Protein AF-A0A176RYP5-F1 (afdb_monomer_lite)

Foldseek 3Di:
DFDFDADADPDDDPDPVCVDCPHPRNVRRLGLEDDPVPDDVLQFWAAALQQDIAGDPPDDPSSNSSSVCNCVVVVCVPPVNSNVRNVVLVVLQVLLVVLLVVVVVVVVVDDDDPVSLCVSCVVSVVVLVVCLDPPHDPVSSSVNCLVPVCNSHLVPDPDPVSSVSVVVSSCVRPVVPPDDPPPPDDPDPDDDDDD

Secondary structure (DSSP, 8-state):
---BSS----S--SSTGGGSTTSHHHHHT-BSSPPTTT--HHHHEEE-TTS-EEEPTT--HHHHHHHHHHHHHTTTT-HHHHHHHHHHHHHHHHHHHHHHHHHHHHHTTSPPPHHHHHHHHHHHHHHHHHTTSTTSTTHHHHHHHHHTHHHHTGGGSSSHHHHHHHHHHHIIIIISS----TT------------

Radius of gyration: 21.88 Å; chains: 1; bounding box: 51×28×70 Å

Organism: NCBI:txid1003181

Sequence (195 aa):
HFPIEGTPVDSPQQSRLEWHADSHSFLAEKPLLLNPEIDHPEQYLQFDTNGRIYPKDGLSTHQTKRAETTIQVFNQNRQPLVLARKAKIDFFLNNFKIQILNYLKNQEKGPLDHSIFKILFESAFTGLRQSAKPESDYSLLGLNMLDNFNAFFTDRISGEKNQQILTRAYEIFIKQSHFPIEGTPVDSPQQSRLE

pLDDT: mean 87.99, std 17.17, range [31.59, 98.69]

Structure (mmCIF, N/CA/C/O backbone):
data_AF-A0A176RYP5-F1
#
_entry.id   AF-A0A176RYP5-F1
#
loop_
_atom_site.group_PDB
_atom_site.id
_atom_site.type_symbol
_atom_site.label_atom_id
_atom_site.label_alt_id
_atom_site.label_comp_id
_atom_site.label_asym_id
_atom_site.label_entity_id
_atom_site.label_seq_id
_atom_site.pdbx_PDB_ins_code
_atom_site.Cartn_x
_atom_site.Cartn_y
_atom_site.Cartn_z
_atom_site.occupancy
_atom_site.B_iso_or_equiv
_atom_site.auth_seq_id
_atom_site.auth_comp_id
_atom_site.auth_asym_id
_atom_site.auth_atom_id
_atom_site.pdbx_PDB_model_num
ATOM 1 N N . HIS A 1 1 ? 25.104 -0.165 -16.431 1.00 72.50 1 HIS A N 1
ATOM 2 C CA . HIS A 1 1 ? 24.282 -0.509 -17.607 1.00 72.50 1 HIS A CA 1
ATOM 3 C C . HIS A 1 1 ? 22.823 -0.365 -17.203 1.00 72.50 1 HIS A C 1
ATOM 5 O O . HIS A 1 1 ? 22.481 -0.841 -16.125 1.00 72.50 1 HIS A O 1
ATOM 11 N N . PHE A 1 2 ? 21.998 0.329 -17.987 1.00 82.75 2 PHE A N 1
ATOM 12 C CA . PHE A 1 2 ? 20.556 0.429 -17.729 1.00 82.75 2 PHE A CA 1
ATOM 13 C C . PHE A 1 2 ? 19.888 -0.924 -18.050 1.00 82.75 2 PHE A C 1
ATOM 15 O O . PHE A 1 2 ? 20.280 -1.539 -19.043 1.00 82.75 2 PHE A O 1
ATOM 22 N N . PRO A 1 3 ? 18.985 -1.466 -17.214 1.00 90.81 3 PRO A N 1
ATOM 23 C CA . PRO A 1 3 ? 18.470 -2.815 -17.427 1.00 90.81 3 PRO A CA 1
ATOM 24 C C . PRO A 1 3 ? 17.379 -2.809 -18.510 1.00 90.81 3 PRO A C 1
ATOM 26 O O . PRO A 1 3 ? 16.331 -2.181 -18.354 1.00 90.81 3 PRO A O 1
ATOM 29 N N . ILE A 1 4 ? 17.647 -3.524 -19.601 1.00 94.00 4 ILE A N 1
ATOM 30 C CA . ILE A 1 4 ? 16.801 -3.631 -20.797 1.00 94.00 4 ILE A CA 1
ATOM 31 C C . ILE A 1 4 ? 16.769 -5.085 -21.282 1.00 94.00 4 ILE A C 1
ATOM 33 O O . ILE A 1 4 ? 17.679 -5.855 -20.963 1.00 94.00 4 ILE A O 1
ATOM 37 N N . GLU A 1 5 ? 15.753 -5.465 -22.058 1.00 93.44 5 GLU A N 1
ATOM 38 C CA . GLU A 1 5 ? 15.684 -6.789 -22.713 1.00 93.44 5 GLU A CA 1
ATOM 39 C C . GLU A 1 5 ? 15.744 -6.733 -24.239 1.00 93.44 5 GLU A C 1
ATOM 41 O O . GLU A 1 5 ? 15.977 -7.749 -24.893 1.00 93.44 5 GLU A O 1
ATOM 46 N N . GLY A 1 6 ? 15.444 -5.572 -24.806 1.00 90.62 6 GLY A N 1
ATOM 47 C CA . GLY A 1 6 ? 15.382 -5.343 -26.235 1.00 90.62 6 GLY A CA 1
ATOM 48 C C . GLY A 1 6 ? 16.685 -4.795 -26.798 1.00 90.62 6 GLY A C 1
ATOM 49 O O . GLY A 1 6 ? 17.779 -5.049 -26.292 1.00 90.62 6 GLY A O 1
ATOM 50 N N . THR A 1 7 ? 16.551 -4.049 -27.887 1.00 89.38 7 THR A N 1
ATOM 51 C CA . THR A 1 7 ? 17.687 -3.470 -28.602 1.00 89.38 7 THR A CA 1
ATOM 52 C C . THR A 1 7 ? 17.969 -2.079 -28.046 1.00 89.38 7 THR A C 1
ATOM 54 O O . THR A 1 7 ? 17.051 -1.266 -28.073 1.00 89.38 7 THR A O 1
ATOM 57 N N . PRO A 1 8 ? 19.188 -1.790 -27.554 1.00 89.44 8 PRO A N 1
ATOM 58 C CA . PRO A 1 8 ? 19.531 -0.456 -27.078 1.00 89.44 8 PRO A CA 1
ATOM 59 C C . PRO A 1 8 ? 19.488 0.556 -28.223 1.00 89.44 8 PRO A C 1
ATOM 61 O O . PRO A 1 8 ? 19.910 0.255 -29.341 1.00 89.44 8 PRO A O 1
ATOM 64 N N . VAL A 1 9 ? 19.045 1.771 -27.920 1.00 89.25 9 VAL A N 1
ATOM 65 C CA . VAL A 1 9 ? 19.183 2.920 -28.810 1.00 89.25 9 VAL A CA 1
ATOM 66 C C . VAL A 1 9 ? 20.667 3.295 -28.878 1.00 89.25 9 VAL A C 1
ATOM 68 O O . VAL A 1 9 ? 21.271 3.711 -27.889 1.00 89.25 9 VAL A O 1
ATOM 71 N N . ASP A 1 10 ? 21.274 3.128 -30.051 1.00 88.19 10 ASP A N 1
ATOM 72 C CA . ASP A 1 10 ? 22.713 3.317 -30.290 1.00 88.19 10 ASP A CA 1
ATOM 73 C C . ASP A 1 10 ? 23.053 4.621 -31.030 1.00 88.19 10 ASP A C 1
ATOM 75 O O . ASP A 1 10 ? 24.225 4.962 -31.210 1.00 88.19 10 ASP A O 1
ATOM 79 N N . SER A 1 11 ? 22.030 5.368 -31.442 1.00 86.75 11 SER A N 1
ATOM 80 C CA . SER A 1 11 ? 22.151 6.568 -32.261 1.00 86.75 11 SER A CA 1
ATOM 81 C C . SER A 1 11 ? 21.234 7.697 -31.763 1.00 86.75 11 SER A C 1
ATOM 83 O O . SER A 1 11 ? 20.152 7.442 -31.221 1.00 86.75 11 SER A O 1
ATOM 85 N N . PRO A 1 12 ? 21.651 8.970 -31.914 1.00 89.06 12 PRO A N 1
ATOM 86 C CA . PRO A 1 12 ? 20.820 10.109 -31.541 1.00 89.06 12 PRO A CA 1
ATOM 87 C C . PRO A 1 12 ? 19.510 10.130 -32.331 1.00 89.06 12 PRO A C 1
ATOM 89 O O . PRO A 1 12 ? 19.510 9.899 -33.541 1.00 89.06 12 PRO A O 1
ATOM 92 N N . GLN A 1 13 ? 18.412 10.467 -31.658 1.00 90.50 13 GLN A N 1
ATOM 93 C CA . GLN A 1 13 ? 17.118 10.617 -32.318 1.00 90.50 13 GLN A CA 1
ATOM 94 C C . GLN A 1 13 ? 17.056 11.907 -33.149 1.00 90.50 13 GLN A C 1
ATOM 96 O O . GLN A 1 13 ? 17.694 12.910 -32.809 1.00 90.50 13 GLN A O 1
ATOM 101 N N . GLN A 1 14 ? 16.282 11.887 -34.234 1.00 90.06 14 GLN A N 1
ATOM 102 C CA . GLN A 1 14 ? 16.239 12.961 -35.233 1.00 90.06 14 GLN A CA 1
ATOM 103 C C . GLN A 1 14 ? 15.344 14.128 -34.804 1.00 90.06 14 GLN A C 1
ATOM 105 O O . GLN A 1 14 ? 15.492 15.245 -35.305 1.00 90.06 14 GLN A O 1
ATOM 110 N N . SER A 1 15 ? 14.431 13.893 -33.861 1.00 92.25 15 SER A N 1
ATOM 111 C CA . SER A 1 15 ? 13.493 14.897 -33.364 1.00 92.25 15 SER A CA 1
ATOM 112 C C . SER A 1 15 ? 13.326 14.839 -31.847 1.00 92.25 15 SER A C 1
ATOM 114 O O . SER A 1 15 ? 13.573 13.821 -31.207 1.00 92.25 15 SER A O 1
ATOM 116 N N . ARG A 1 16 ? 12.857 15.941 -31.245 1.00 88.25 16 ARG A N 1
ATOM 117 C CA . ARG A 1 16 ? 12.564 15.997 -29.801 1.00 88.25 16 ARG A CA 1
ATOM 118 C C . ARG A 1 16 ? 11.476 15.003 -29.381 1.00 88.25 16 ARG A C 1
ATOM 120 O O . ARG A 1 16 ? 11.542 14.494 -28.272 1.00 88.25 16 ARG A O 1
ATOM 127 N N . LEU A 1 17 ? 10.498 14.731 -30.246 1.00 88.00 17 LEU A N 1
ATOM 128 C CA . LEU A 1 17 ? 9.408 13.795 -29.949 1.00 88.00 17 LEU A CA 1
ATOM 129 C C . LEU A 1 17 ? 9.920 12.358 -29.796 1.00 88.00 17 LEU A C 1
ATOM 131 O O . LEU A 1 17 ? 9.460 11.627 -28.929 1.00 88.00 17 LEU A O 1
ATOM 135 N N . GLU A 1 18 ? 10.930 11.975 -30.572 1.00 89.69 18 GLU A N 1
ATOM 136 C CA . GLU A 1 18 ? 11.569 10.661 -30.457 1.00 89.69 18 GLU A CA 1
ATOM 137 C C . GLU A 1 18 ? 12.391 10.499 -29.167 1.00 89.69 18 GLU A C 1
ATOM 139 O O . GLU A 1 18 ? 12.674 9.371 -28.768 1.00 89.69 18 GLU A O 1
ATOM 144 N N . TRP A 1 19 ? 12.738 11.601 -28.487 1.00 88.81 19 TRP A N 1
ATOM 145 C CA . TRP A 1 19 ? 13.417 11.580 -27.186 1.00 88.81 19 TRP A CA 1
ATOM 146 C C . TRP A 1 19 ? 12.490 11.301 -25.995 1.00 88.81 19 TRP A C 1
ATOM 148 O O . TRP A 1 19 ? 12.976 11.175 -24.871 1.00 88.81 19 TRP A O 1
ATOM 158 N N . HIS A 1 20 ? 11.175 11.211 -26.205 1.00 90.06 20 HIS A N 1
ATOM 159 C CA . HIS A 1 20 ? 10.255 10.832 -25.136 1.00 90.06 20 HIS A CA 1
ATOM 160 C C . HIS A 1 20 ? 10.424 9.356 -24.750 1.00 90.06 20 HIS A C 1
ATOM 162 O O . HIS A 1 20 ? 10.669 8.504 -25.600 1.00 90.06 20 HIS A O 1
ATOM 168 N N . ALA A 1 21 ? 10.266 9.040 -23.462 1.00 88.56 21 ALA A N 1
ATOM 169 C CA . ALA A 1 21 ? 10.465 7.684 -22.943 1.00 88.56 21 ALA A CA 1
ATOM 170 C C . ALA A 1 21 ? 9.446 6.654 -23.470 1.00 88.56 21 ALA A C 1
ATOM 172 O O . ALA A 1 21 ? 9.705 5.453 -23.419 1.00 88.56 21 ALA A O 1
ATOM 173 N N . ASP A 1 22 ? 8.302 7.118 -23.973 1.00 90.69 22 ASP A N 1
ATOM 174 C CA . ASP A 1 22 ? 7.261 6.323 -24.625 1.00 90.69 22 ASP A CA 1
ATOM 175 C C . ASP A 1 22 ? 7.395 6.299 -26.160 1.00 90.69 22 ASP A C 1
ATOM 177 O O . ASP A 1 22 ? 6.526 5.767 -26.854 1.00 90.69 22 ASP A O 1
ATOM 181 N N . SER A 1 23 ? 8.488 6.836 -26.715 1.00 91.56 23 SER A N 1
ATOM 182 C CA . SER A 1 23 ? 8.748 6.757 -28.149 1.00 91.56 23 SER A CA 1
ATOM 183 C C . SER A 1 23 ? 9.017 5.315 -28.586 1.00 91.56 23 SER A C 1
ATOM 185 O O . SER A 1 23 ? 9.492 4.474 -27.819 1.00 91.56 23 SER A O 1
ATOM 187 N N . HIS A 1 24 ? 8.744 5.017 -29.859 1.00 89.75 24 HIS A N 1
ATOM 188 C CA . HIS A 1 24 ? 8.919 3.670 -30.405 1.00 89.75 24 HIS A CA 1
ATOM 189 C C . HIS A 1 24 ? 10.342 3.124 -30.197 1.00 89.75 24 HIS A C 1
ATOM 191 O O . HIS A 1 24 ? 10.500 1.958 -29.839 1.00 89.75 24 HIS A O 1
ATOM 197 N N . SER A 1 25 ? 11.360 3.975 -30.367 1.00 90.00 25 SER A N 1
ATOM 198 C CA . SER A 1 25 ? 12.772 3.621 -30.196 1.00 90.00 25 SER A CA 1
ATOM 199 C C . SER A 1 25 ? 13.086 3.192 -28.758 1.00 90.00 25 SER A C 1
ATOM 201 O O . SER A 1 25 ? 13.709 2.153 -28.557 1.00 90.00 25 SER A O 1
ATOM 203 N N . PHE A 1 26 ? 12.606 3.933 -27.750 1.00 90.06 26 PHE A N 1
ATOM 204 C CA . PHE A 1 26 ? 12.840 3.594 -26.339 1.00 90.06 26 PHE A CA 1
ATOM 205 C C . PHE A 1 26 ? 11.963 2.438 -25.848 1.00 90.06 26 PHE A C 1
ATOM 207 O O . PHE A 1 26 ? 12.407 1.615 -25.048 1.00 90.06 26 PHE A O 1
ATOM 214 N N . LEU A 1 27 ? 10.743 2.293 -26.372 1.00 90.12 27 LEU A N 1
ATOM 215 C CA . LEU A 1 27 ? 9.908 1.124 -26.088 1.00 90.12 27 LEU A CA 1
ATOM 216 C C . LEU A 1 27 ? 10.511 -0.169 -26.657 1.00 90.12 27 LEU A C 1
ATOM 218 O O . LEU A 1 27 ? 10.366 -1.232 -26.046 1.00 90.12 27 LEU A O 1
ATOM 222 N N . ALA A 1 28 ? 11.223 -0.092 -27.787 1.00 90.81 28 ALA A N 1
ATOM 223 C CA . ALA A 1 28 ? 11.935 -1.229 -28.368 1.00 90.81 28 ALA A CA 1
ATOM 224 C C . ALA A 1 28 ? 13.080 -1.742 -27.476 1.00 90.81 28 ALA A C 1
ATOM 226 O O . ALA A 1 28 ? 13.411 -2.929 -27.554 1.00 90.81 28 ALA A O 1
ATOM 227 N N . GLU A 1 29 ? 13.623 -0.909 -26.578 1.00 92.38 29 GLU A N 1
ATOM 228 C CA . GLU A 1 29 ? 14.590 -1.347 -25.565 1.00 92.38 29 GLU A CA 1
ATOM 229 C C . GLU A 1 29 ? 13.958 -2.293 -24.535 1.00 92.38 29 GLU A C 1
ATOM 231 O O . GLU A 1 29 ? 14.669 -3.064 -23.896 1.00 92.38 29 GLU A O 1
ATOM 236 N N . LYS A 1 30 ? 12.628 -2.291 -24.370 1.00 93.12 30 LYS A N 1
ATOM 237 C CA . LYS A 1 30 ? 11.927 -3.036 -23.306 1.00 93.12 30 LYS A CA 1
ATOM 238 C C . LYS A 1 30 ? 12.533 -2.728 -21.924 1.00 93.12 30 LYS A C 1
ATOM 240 O O . LYS A 1 30 ? 13.167 -3.597 -21.312 1.00 93.12 30 LYS A O 1
ATOM 245 N N . PRO A 1 31 ? 12.397 -1.479 -21.441 1.00 93.75 31 PRO A N 1
ATOM 246 C CA . PRO A 1 31 ? 13.020 -1.043 -20.199 1.00 93.75 31 PRO A CA 1
ATOM 247 C C . PRO A 1 31 ? 12.477 -1.820 -18.996 1.00 93.75 31 PRO A C 1
ATOM 249 O O . PRO A 1 31 ? 11.265 -1.910 -18.774 1.00 93.75 31 PRO A O 1
ATOM 252 N N . LEU A 1 32 ? 13.391 -2.337 -18.171 1.00 95.88 32 LEU A N 1
ATOM 253 C CA . LEU A 1 32 ? 13.040 -3.097 -16.970 1.00 95.88 32 LEU A CA 1
ATOM 254 C C . LEU A 1 32 ? 12.820 -2.220 -15.732 1.00 95.88 32 LEU A C 1
ATOM 256 O O . LEU A 1 32 ? 12.394 -2.726 -14.700 1.00 95.88 32 LEU A O 1
ATOM 260 N N . LEU A 1 33 ? 13.092 -0.917 -15.801 1.00 96.19 33 LEU A N 1
ATOM 261 C CA . LEU A 1 33 ? 12.732 0.012 -14.729 1.00 96.19 33 LEU A CA 1
ATOM 262 C C . LEU A 1 33 ? 11.373 0.650 -15.006 1.00 96.19 33 LEU A C 1
ATOM 264 O O . LEU A 1 33 ? 11.038 0.963 -16.151 1.00 96.19 33 LEU A O 1
ATOM 268 N N . LEU A 1 34 ? 10.599 0.848 -13.942 1.00 95.44 34 LEU A N 1
ATOM 269 C CA . LEU A 1 34 ? 9.441 1.733 -13.970 1.00 95.44 34 LEU A CA 1
ATOM 270 C C . LEU A 1 34 ? 9.930 3.179 -14.087 1.00 95.44 34 LEU A C 1
ATOM 272 O O . LEU A 1 34 ? 10.810 3.605 -13.335 1.00 95.44 34 LEU A O 1
ATOM 276 N N . ASN A 1 35 ? 9.357 3.919 -15.026 1.00 92.56 35 ASN A N 1
ATOM 277 C CA . ASN A 1 35 ? 9.598 5.333 -15.222 1.00 92.56 35 ASN A CA 1
ATOM 278 C C . ASN A 1 35 ? 8.449 6.125 -14.572 1.00 92.56 35 ASN A C 1
ATOM 280 O O . ASN A 1 35 ? 7.319 6.026 -15.038 1.00 92.56 35 ASN A O 1
ATOM 284 N N . PRO A 1 36 ? 8.716 6.937 -13.537 1.00 85.50 36 PRO A N 1
ATOM 285 C CA . PRO A 1 36 ? 7.673 7.653 -12.803 1.00 85.50 36 PRO A CA 1
ATOM 286 C C . PRO A 1 36 ? 6.926 8.722 -13.621 1.00 85.50 36 PRO A C 1
ATOM 288 O O . PRO A 1 36 ? 5.923 9.235 -13.139 1.00 85.50 36 PRO A O 1
ATOM 291 N N . GLU A 1 37 ? 7.401 9.089 -14.816 1.00 86.50 37 GLU A N 1
ATOM 292 C CA . GLU A 1 37 ? 6.727 10.060 -15.692 1.00 86.50 37 GLU A CA 1
ATOM 293 C C . GLU A 1 37 ? 5.640 9.427 -16.570 1.00 86.50 37 GLU A C 1
ATOM 295 O O . GLU A 1 37 ? 4.723 10.124 -16.999 1.00 86.50 37 GLU A O 1
ATOM 300 N N . ILE A 1 38 ? 5.744 8.123 -16.847 1.00 90.38 38 ILE A N 1
ATOM 301 C CA . ILE A 1 38 ? 4.844 7.403 -17.768 1.00 90.38 38 ILE A CA 1
ATOM 302 C C . ILE A 1 38 ? 4.166 6.194 -17.119 1.00 90.38 38 ILE A C 1
ATOM 304 O O . ILE A 1 38 ? 3.083 5.795 -17.537 1.00 90.38 38 ILE A O 1
ATOM 308 N N . ASP A 1 39 ? 4.795 5.589 -16.113 1.00 93.62 39 ASP A N 1
ATOM 309 C CA . ASP A 1 39 ? 4.252 4.452 -15.388 1.00 93.62 39 ASP A CA 1
ATOM 310 C C . ASP A 1 39 ? 3.529 4.911 -14.124 1.00 93.62 39 ASP A C 1
ATOM 312 O O . ASP A 1 39 ? 4.013 5.742 -13.357 1.00 93.62 39 ASP A O 1
ATOM 316 N N . HIS A 1 40 ? 2.407 4.252 -13.864 1.00 92.56 40 HIS A N 1
ATOM 317 C CA . HIS A 1 40 ? 1.622 4.374 -12.644 1.00 92.56 40 HIS A CA 1
ATOM 318 C C . HIS A 1 40 ? 2.076 3.311 -11.630 1.00 92.56 40 HIS A C 1
ATOM 320 O O . HIS A 1 40 ? 1.679 2.147 -11.758 1.00 92.56 40 HIS A O 1
ATOM 326 N N . PRO A 1 41 ? 2.941 3.625 -10.646 1.00 92.62 41 PRO A N 1
ATOM 327 C CA . PRO A 1 41 ? 3.560 2.617 -9.780 1.00 92.62 41 PRO A CA 1
ATOM 328 C C . PRO A 1 41 ? 2.549 1.771 -8.985 1.00 92.62 41 PRO A C 1
ATOM 330 O O . PRO A 1 41 ? 2.832 0.612 -8.693 1.00 92.62 41 PRO A O 1
ATOM 333 N N . GLU A 1 42 ? 1.354 2.286 -8.696 1.00 92.25 42 GLU A N 1
ATOM 334 C CA . GLU A 1 42 ? 0.214 1.587 -8.076 1.00 92.25 42 GLU A CA 1
ATOM 335 C C . GLU A 1 42 ? -0.345 0.428 -8.905 1.00 92.25 42 GLU A C 1
ATOM 337 O O . GLU A 1 42 ? -1.031 -0.459 -8.380 1.00 92.25 42 GLU A O 1
ATOM 342 N N . GLN A 1 43 ? -0.053 0.409 -10.202 1.00 94.94 43 GLN A N 1
ATOM 343 C CA . GLN A 1 43 ? -0.414 -0.690 -11.086 1.00 94.94 43 GLN A CA 1
ATOM 344 C C . GLN A 1 43 ? 0.597 -1.836 -11.006 1.00 94.94 43 GLN A C 1
ATOM 346 O O . GLN A 1 43 ? 0.236 -2.966 -11.309 1.00 94.94 43 GLN A O 1
ATOM 351 N N . TYR A 1 44 ? 1.826 -1.572 -10.550 1.00 97.25 44 TYR A N 1
ATOM 352 C CA . TYR A 1 44 ? 2.936 -2.530 -10.564 1.00 97.25 44 TYR A CA 1
ATOM 353 C C . TYR A 1 44 ? 3.392 -2.978 -9.179 1.00 97.25 44 TYR A C 1
ATOM 355 O O . TYR A 1 44 ? 3.957 -4.061 -9.040 1.00 97.25 44 TYR A O 1
ATOM 363 N N . LEU A 1 45 ? 3.199 -2.142 -8.162 1.00 97.19 45 LEU A N 1
ATOM 364 C CA . LEU A 1 45 ? 3.764 -2.320 -6.832 1.00 97.19 45 LEU A CA 1
ATOM 365 C C . LEU A 1 45 ? 2.655 -2.400 -5.784 1.00 97.19 45 LEU A C 1
ATOM 367 O O . LEU A 1 45 ? 1.674 -1.660 -5.829 1.00 97.19 45 LEU A O 1
ATOM 371 N N . GLN A 1 46 ? 2.853 -3.267 -4.798 1.00 97.19 46 GLN A N 1
ATOM 372 C CA . GLN A 1 46 ? 1.996 -3.389 -3.622 1.00 97.19 46 GLN A CA 1
ATOM 373 C C . GLN A 1 46 ? 2.821 -3.536 -2.347 1.00 97.19 46 GLN A C 1
ATOM 375 O O . GLN A 1 46 ? 4.021 -3.815 -2.403 1.00 97.19 46 GLN A O 1
ATOM 380 N N . PHE A 1 47 ? 2.183 -3.331 -1.194 1.00 98.31 47 PHE A N 1
ATOM 381 C CA . PHE A 1 47 ? 2.834 -3.380 0.108 1.00 98.31 47 PHE A CA 1
ATOM 382 C C . PHE A 1 47 ? 2.251 -4.506 0.953 1.00 98.31 47 PHE A C 1
ATOM 384 O O . PHE A 1 47 ? 1.060 -4.791 0.887 1.00 98.31 47 PHE A O 1
ATOM 391 N N . ASP A 1 48 ? 3.085 -5.116 1.792 1.00 97.75 48 ASP A N 1
ATOM 392 C CA . ASP A 1 48 ? 2.600 -5.988 2.859 1.00 97.75 48 ASP A CA 1
ATOM 393 C C . ASP A 1 48 ? 2.416 -5.218 4.179 1.00 97.75 48 ASP A C 1
ATOM 395 O O . ASP A 1 48 ? 2.821 -4.061 4.349 1.00 97.75 48 ASP A O 1
ATOM 399 N N . THR A 1 49 ? 1.856 -5.900 5.175 1.00 98.12 49 THR A N 1
ATOM 400 C CA . THR A 1 49 ? 1.631 -5.341 6.516 1.00 98.12 49 THR A CA 1
ATOM 401 C C . THR A 1 49 ? 2.918 -5.105 7.314 1.00 98.12 49 THR A C 1
ATOM 403 O O . THR A 1 49 ? 2.872 -4.501 8.386 1.00 98.12 49 THR A O 1
ATOM 406 N N . ASN A 1 50 ? 4.065 -5.588 6.825 1.00 98.00 50 ASN A N 1
ATOM 407 C CA . ASN A 1 50 ? 5.388 -5.346 7.401 1.00 98.00 50 ASN A CA 1
ATOM 408 C C . ASN A 1 50 ? 6.098 -4.162 6.737 1.00 98.00 50 ASN A C 1
ATOM 410 O O . ASN A 1 50 ? 7.223 -3.841 7.117 1.00 98.00 50 ASN A O 1
ATOM 414 N N . GLY A 1 51 ? 5.458 -3.517 5.761 1.00 98.00 51 GLY A N 1
ATOM 415 C CA . GLY A 1 51 ? 6.023 -2.400 5.031 1.00 98.00 51 GLY A CA 1
ATOM 416 C C . GLY A 1 51 ? 7.078 -2.820 4.014 1.00 98.00 51 GLY A C 1
ATOM 417 O O . GLY A 1 51 ? 7.974 -2.029 3.754 1.00 98.00 51 GLY A O 1
ATOM 418 N N . ARG A 1 52 ? 7.023 -4.028 3.445 1.00 98.38 52 ARG A N 1
ATOM 419 C CA . ARG A 1 52 ? 7.821 -4.434 2.272 1.00 98.38 52 ARG A CA 1
ATOM 420 C C . ARG A 1 52 ? 7.043 -4.170 0.984 1.00 98.38 52 ARG A C 1
ATOM 422 O O . ARG A 1 52 ? 5.823 -4.239 0.994 1.00 98.38 52 ARG A O 1
ATOM 429 N N . ILE A 1 53 ? 7.746 -3.836 -0.103 1.00 98.00 53 ILE A N 1
ATOM 430 C CA . ILE A 1 53 ? 7.165 -3.717 -1.454 1.00 98.00 53 ILE A CA 1
ATOM 431 C C . ILE A 1 53 ? 7.352 -5.033 -2.202 1.00 98.00 53 ILE A C 1
ATOM 433 O O . ILE A 1 53 ? 8.437 -5.619 -2.151 1.00 98.00 53 ILE A O 1
ATOM 437 N N . TYR A 1 54 ? 6.324 -5.421 -2.945 1.00 97.69 54 TYR A N 1
ATOM 438 C CA . TYR A 1 54 ? 6.300 -6.561 -3.851 1.00 97.69 54 TYR A CA 1
ATOM 439 C C . TYR A 1 54 ? 5.686 -6.160 -5.198 1.00 97.69 54 TYR A C 1
ATOM 441 O O . TYR A 1 54 ? 4.964 -5.159 -5.257 1.00 97.69 54 TYR A O 1
ATOM 449 N N . PRO A 1 55 ? 5.942 -6.923 -6.275 1.00 98.06 55 PRO A N 1
ATOM 450 C CA . PRO A 1 55 ? 5.125 -6.847 -7.478 1.00 98.06 55 PRO A CA 1
ATOM 451 C C . PRO A 1 55 ? 3.649 -7.061 -7.135 1.00 98.06 55 PRO A C 1
ATOM 453 O O . PRO A 1 55 ? 3.317 -7.867 -6.261 1.00 98.06 55 PRO A O 1
ATOM 456 N N . LYS A 1 56 ? 2.771 -6.320 -7.807 1.00 96.56 56 LYS A N 1
ATOM 457 C CA . LYS A 1 56 ? 1.324 -6.488 -7.685 1.00 96.56 56 LYS A CA 1
ATOM 458 C C . LYS A 1 56 ? 0.899 -7.844 -8.247 1.00 96.56 56 LYS A C 1
ATOM 460 O O . LYS A 1 56 ? 1.486 -8.340 -9.209 1.00 96.56 56 LYS A O 1
ATOM 465 N N . ASP A 1 57 ? -0.128 -8.438 -7.654 1.00 94.19 57 ASP A N 1
ATOM 466 C CA . ASP A 1 57 ? -0.686 -9.688 -8.161 1.00 94.19 57 ASP A CA 1
ATOM 467 C C . ASP A 1 57 ? -1.387 -9.479 -9.512 1.00 94.19 57 ASP A C 1
ATOM 469 O O . ASP A 1 57 ? -1.913 -8.404 -9.805 1.00 94.19 57 ASP A O 1
ATOM 473 N N . GLY A 1 58 ? -1.393 -10.519 -10.351 1.00 95.75 58 GLY A N 1
ATOM 474 C CA . GLY A 1 58 ? -2.061 -10.499 -11.660 1.00 95.75 58 GLY A CA 1
ATOM 475 C C . GLY A 1 58 ? -1.300 -9.781 -12.783 1.00 95.75 58 GLY A C 1
ATOM 476 O O . GLY A 1 58 ? -1.837 -9.639 -13.879 1.00 95.75 58 GLY A O 1
ATOM 477 N N . LEU A 1 59 ? -0.058 -9.351 -12.545 1.00 97.31 59 LEU A N 1
ATOM 478 C CA . LEU A 1 59 ? 0.802 -8.765 -13.575 1.00 97.31 59 LEU A CA 1
ATOM 479 C C . LEU A 1 59 ? 1.213 -9.784 -14.648 1.00 97.31 59 LEU A C 1
ATOM 481 O O . LEU A 1 59 ? 1.429 -10.966 -14.371 1.00 97.31 59 LEU A O 1
ATOM 485 N N . SER A 1 60 ? 1.389 -9.309 -15.885 1.00 96.94 60 SER A N 1
ATOM 486 C CA . SER A 1 60 ? 2.034 -10.110 -16.934 1.00 96.94 60 SER A CA 1
ATOM 487 C C . SER A 1 60 ? 3.506 -10.379 -16.603 1.00 96.94 60 SER A C 1
ATOM 489 O O . SER A 1 60 ? 4.136 -9.617 -15.872 1.00 96.94 60 SER A O 1
ATOM 491 N N . THR A 1 61 ? 4.103 -11.414 -17.203 1.00 95.88 61 THR A N 1
ATOM 492 C CA . THR A 1 61 ? 5.510 -11.791 -16.962 1.00 95.88 61 THR A CA 1
ATOM 493 C C . THR A 1 61 ? 6.483 -10.621 -17.129 1.00 95.88 61 THR A C 1
ATOM 495 O O . THR A 1 61 ? 7.367 -10.431 -16.296 1.00 95.88 61 THR A O 1
ATOM 498 N N . HIS A 1 62 ? 6.303 -9.807 -18.174 1.00 93.94 62 HIS A N 1
ATOM 499 C CA . HIS A 1 62 ? 7.147 -8.636 -18.401 1.00 93.94 62 HIS A CA 1
ATOM 500 C C . HIS A 1 62 ? 6.937 -7.571 -17.315 1.00 93.94 62 HIS A C 1
ATOM 502 O O . HIS A 1 62 ? 7.907 -7.067 -16.757 1.00 93.94 62 HIS A O 1
ATOM 508 N N . GLN A 1 63 ? 5.688 -7.266 -16.947 1.00 96.12 63 GLN A N 1
ATOM 509 C CA . GLN A 1 63 ? 5.395 -6.281 -15.900 1.00 96.12 63 GLN A CA 1
ATOM 510 C C . GLN A 1 63 ? 5.910 -6.721 -14.522 1.00 96.12 63 GLN A C 1
ATOM 512 O O . GLN A 1 63 ? 6.471 -5.897 -13.801 1.00 96.12 63 GLN A O 1
ATOM 517 N N . THR A 1 64 ? 5.793 -8.008 -14.181 1.00 97.75 64 THR A N 1
ATOM 518 C CA . THR A 1 64 ? 6.383 -8.577 -12.961 1.00 97.75 64 THR A CA 1
ATOM 519 C C . THR A 1 64 ? 7.888 -8.357 -12.946 1.00 97.75 64 THR A C 1
ATOM 521 O O . THR A 1 64 ? 8.418 -7.815 -11.978 1.00 97.75 64 THR A O 1
ATOM 524 N N . LYS A 1 65 ? 8.577 -8.663 -14.052 1.00 97.25 65 LYS A N 1
ATOM 525 C CA . LYS A 1 65 ? 10.024 -8.456 -14.153 1.00 97.25 65 LYS A CA 1
ATOM 526 C C . LYS A 1 65 ? 10.413 -6.983 -14.022 1.00 97.25 65 LYS A C 1
ATOM 528 O O . LYS A 1 65 ? 11.418 -6.680 -13.374 1.00 97.25 65 LYS A O 1
ATOM 533 N N . ARG A 1 66 ? 9.617 -6.061 -14.581 1.00 97.25 66 ARG A N 1
ATOM 534 C CA . ARG A 1 66 ? 9.823 -4.614 -14.397 1.00 97.25 66 ARG A CA 1
ATOM 535 C C . ARG A 1 66 ? 9.707 -4.209 -12.927 1.00 97.25 66 ARG A C 1
ATOM 537 O O . ARG A 1 66 ? 10.575 -3.511 -12.398 1.00 97.25 66 ARG A O 1
ATOM 544 N N . ALA A 1 67 ? 8.659 -4.671 -12.248 1.00 97.81 67 ALA A N 1
ATOM 545 C CA . ALA A 1 67 ? 8.440 -4.398 -10.832 1.00 97.81 67 ALA A CA 1
ATOM 546 C C . ALA A 1 67 ? 9.588 -4.951 -9.968 1.00 97.81 67 ALA A C 1
ATOM 548 O O . ALA A 1 67 ? 10.176 -4.212 -9.179 1.00 97.81 67 ALA A O 1
ATOM 549 N N . GLU A 1 68 ? 9.968 -6.215 -10.163 1.00 98.06 68 GLU A N 1
ATOM 550 C CA . GLU A 1 68 ? 11.068 -6.869 -9.442 1.00 98.06 68 GLU A CA 1
ATOM 551 C C . GLU A 1 68 ? 12.402 -6.152 -9.655 1.00 98.06 68 GLU A C 1
ATOM 553 O O . GLU A 1 68 ? 13.089 -5.818 -8.686 1.00 98.06 68 GLU A O 1
ATOM 558 N N . THR A 1 69 ? 12.741 -5.850 -10.912 1.00 97.62 69 THR A N 1
ATOM 559 C CA . THR A 1 69 ? 13.985 -5.148 -11.252 1.00 97.62 69 THR A CA 1
ATOM 560 C C . THR A 1 69 ? 14.007 -3.761 -10.617 1.00 97.62 69 THR A C 1
ATOM 562 O O . THR A 1 69 ? 15.012 -3.371 -10.028 1.00 97.62 69 THR A O 1
ATOM 565 N N . THR A 1 70 ? 12.889 -3.033 -10.648 1.00 97.38 70 THR A N 1
ATOM 566 C CA . THR A 1 70 ? 12.759 -1.721 -9.997 1.00 97.38 70 THR A CA 1
ATOM 567 C C . THR A 1 70 ? 12.976 -1.815 -8.485 1.00 97.38 70 THR A C 1
ATOM 569 O O . THR A 1 70 ? 13.756 -1.047 -7.916 1.00 97.38 70 THR A O 1
ATOM 572 N N . ILE A 1 71 ? 12.335 -2.781 -7.821 1.00 97.69 71 ILE A N 1
ATOM 573 C CA . ILE A 1 71 ? 12.485 -3.013 -6.376 1.00 97.69 71 ILE A CA 1
ATOM 574 C C . ILE A 1 71 ? 13.945 -3.314 -6.023 1.00 97.69 71 ILE A C 1
ATOM 576 O O . ILE A 1 71 ? 14.461 -2.773 -5.038 1.00 97.69 71 ILE A O 1
ATOM 580 N N . GLN A 1 72 ? 14.604 -4.155 -6.823 1.00 97.31 72 GLN A N 1
ATOM 581 C CA . GLN A 1 72 ? 15.983 -4.581 -6.616 1.00 97.31 72 GLN A CA 1
ATOM 582 C C . GLN A 1 72 ? 16.978 -3.441 -6.859 1.00 97.31 72 GLN A C 1
ATOM 584 O O . GLN A 1 72 ? 17.786 -3.142 -5.981 1.00 97.31 72 GLN A O 1
ATOM 589 N N . VAL A 1 73 ? 16.913 -2.791 -8.024 1.00 96.69 73 VAL A N 1
ATOM 590 C CA . VAL A 1 73 ? 17.868 -1.754 -8.448 1.00 96.69 73 VAL A CA 1
ATOM 591 C C . VAL A 1 73 ? 17.811 -0.544 -7.524 1.00 96.69 73 VAL A C 1
ATOM 593 O O . VAL A 1 73 ? 18.851 -0.070 -7.071 1.00 96.69 73 VAL A O 1
ATOM 596 N N . PHE A 1 74 ? 16.611 -0.078 -7.170 1.00 95.19 74 PHE A N 1
ATOM 597 C CA . PHE A 1 74 ? 16.459 1.041 -6.236 1.00 95.19 74 PHE A CA 1
ATOM 598 C C . PHE A 1 74 ? 16.534 0.620 -4.763 1.00 95.19 74 PHE A C 1
ATOM 600 O O . PHE A 1 74 ? 16.408 1.462 -3.867 1.00 95.19 74 PHE A O 1
ATOM 607 N N . ASN A 1 75 ? 16.741 -0.676 -4.500 1.00 96.50 75 ASN A N 1
ATOM 608 C CA . ASN A 1 75 ? 16.816 -1.265 -3.169 1.00 96.50 75 ASN A CA 1
ATOM 609 C C . ASN A 1 75 ? 15.675 -0.763 -2.264 1.00 96.50 75 ASN A C 1
ATOM 611 O O . ASN A 1 75 ? 15.891 -0.237 -1.162 1.00 96.50 75 ASN A O 1
ATOM 615 N N . GLN A 1 76 ? 14.443 -0.868 -2.771 1.00 95.69 76 GLN A N 1
ATOM 616 C CA . GLN A 1 76 ? 13.252 -0.303 -2.126 1.00 95.69 76 GLN A CA 1
ATOM 617 C C . GLN A 1 76 ? 12.928 -1.003 -0.801 1.00 95.69 76 GLN A C 1
ATOM 619 O O . GLN A 1 76 ? 12.308 -0.419 0.085 1.00 95.69 76 GLN A O 1
ATOM 624 N N . ASN A 1 77 ? 13.416 -2.233 -0.620 1.00 98.12 77 ASN A N 1
ATOM 625 C CA . ASN A 1 77 ? 13.275 -3.018 0.606 1.00 98.12 77 ASN A CA 1
ATOM 626 C C . ASN A 1 77 ? 14.498 -2.958 1.536 1.00 98.12 77 ASN A C 1
ATOM 628 O O . ASN A 1 77 ? 14.649 -3.816 2.407 1.00 98.12 77 ASN A O 1
ATOM 632 N N . ARG A 1 78 ? 15.351 -1.931 1.419 1.00 97.88 78 ARG A N 1
ATOM 633 C CA . ARG A 1 78 ? 16.385 -1.676 2.433 1.00 97.88 78 ARG A CA 1
ATOM 634 C C . ARG A 1 78 ? 15.762 -1.439 3.810 1.00 97.88 78 ARG A C 1
ATOM 636 O O . ARG A 1 78 ? 14.726 -0.783 3.930 1.00 97.88 78 ARG A O 1
ATOM 643 N N . GLN A 1 79 ? 16.436 -1.927 4.852 1.00 98.12 79 GLN A N 1
ATOM 644 C CA . GLN A 1 79 ? 15.910 -1.978 6.223 1.00 98.12 79 GLN A CA 1
ATOM 645 C C . GLN A 1 79 ? 15.296 -0.654 6.720 1.00 98.12 79 GLN A C 1
ATOM 647 O O . GLN A 1 79 ? 14.150 -0.689 7.167 1.00 98.12 79 GLN A O 1
ATOM 652 N N . PRO A 1 80 ? 15.945 0.523 6.579 1.00 98.12 80 PRO A N 1
ATOM 653 C CA . PRO A 1 80 ? 15.359 1.775 7.064 1.00 98.12 80 PRO A CA 1
ATOM 654 C C . PRO A 1 80 ? 14.011 2.122 6.416 1.00 98.12 80 PRO A C 1
ATOM 656 O O . PRO A 1 80 ? 13.112 2.605 7.098 1.00 98.12 80 PRO A O 1
ATOM 659 N N . LEU A 1 81 ? 13.840 1.834 5.118 1.00 97.69 81 LEU A N 1
ATOM 660 C CA . LEU A 1 81 ? 12.581 2.098 4.416 1.00 97.69 81 LEU A CA 1
ATOM 661 C C . LEU A 1 81 ? 11.473 1.146 4.854 1.00 97.69 81 LEU A C 1
ATOM 663 O O . LEU A 1 81 ? 10.322 1.560 4.967 1.00 97.69 81 LEU A O 1
ATOM 667 N N . VAL A 1 82 ? 11.800 -0.129 5.073 1.00 98.56 82 VAL A N 1
ATOM 668 C CA . VAL A 1 82 ? 10.828 -1.119 5.558 1.00 98.56 82 VAL A CA 1
ATOM 669 C C . VAL A 1 82 ? 10.341 -0.722 6.951 1.00 98.56 82 VAL A C 1
ATOM 671 O O . VAL A 1 82 ? 9.139 -0.667 7.192 1.00 98.56 82 VAL A O 1
ATOM 674 N N . LEU A 1 83 ? 11.262 -0.348 7.844 1.00 98.44 83 LEU A N 1
ATOM 675 C CA . LEU A 1 83 ? 10.927 0.092 9.199 1.00 98.44 83 LEU A CA 1
ATOM 676 C C . LEU A 1 83 ? 10.079 1.371 9.209 1.00 98.44 83 LEU A C 1
ATOM 678 O O . LEU A 1 83 ? 9.091 1.429 9.938 1.00 98.44 83 LEU A O 1
ATOM 682 N N . ALA A 1 84 ? 10.409 2.367 8.381 1.00 98.38 84 ALA A N 1
ATOM 683 C CA . ALA A 1 84 ? 9.628 3.602 8.280 1.00 98.38 84 ALA A CA 1
ATOM 684 C C . ALA A 1 84 ? 8.191 3.340 7.795 1.00 98.38 84 ALA A C 1
ATOM 686 O O . ALA A 1 84 ? 7.225 3.845 8.372 1.00 98.38 84 ALA A O 1
ATOM 687 N N . ARG A 1 85 ? 8.034 2.490 6.773 1.00 98.50 85 ARG A N 1
ATOM 688 C CA . ARG A 1 85 ? 6.721 2.083 6.253 1.00 98.50 85 ARG A CA 1
ATOM 689 C C . ARG A 1 85 ? 5.922 1.298 7.287 1.00 98.50 85 ARG A C 1
ATOM 691 O O . ARG A 1 85 ? 4.753 1.605 7.515 1.00 98.50 85 ARG A O 1
ATOM 698 N N . LYS A 1 86 ? 6.562 0.350 7.978 1.00 98.56 86 LYS A N 1
ATOM 699 C CA . LYS A 1 86 ? 5.944 -0.401 9.074 1.00 98.56 86 LYS A CA 1
ATOM 700 C C . LYS A 1 86 ? 5.470 0.516 10.199 1.00 98.56 86 LYS A C 1
ATOM 702 O O . LYS A 1 86 ? 4.347 0.363 10.665 1.00 98.56 86 LYS A O 1
ATOM 707 N N . ALA A 1 87 ? 6.285 1.491 10.602 1.00 98.50 87 ALA A N 1
ATOM 708 C CA . ALA A 1 87 ? 5.916 2.449 11.641 1.00 98.50 87 ALA A CA 1
ATOM 709 C C . ALA A 1 87 ? 4.656 3.243 11.260 1.00 98.50 87 ALA A C 1
ATOM 711 O O . ALA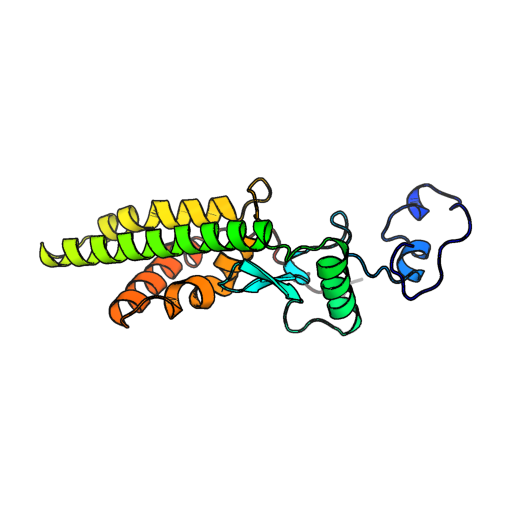 A 1 87 ? 3.779 3.445 12.099 1.00 98.50 87 ALA A O 1
ATOM 712 N N . LYS A 1 88 ? 4.520 3.627 9.984 1.00 98.44 88 LYS A N 1
ATOM 713 C CA . LYS A 1 88 ? 3.319 4.299 9.468 1.00 98.44 88 LYS A CA 1
ATOM 714 C C . LYS A 1 88 ? 2.083 3.391 9.490 1.00 98.44 88 LYS A C 1
ATOM 716 O O . LYS A 1 88 ? 1.021 3.828 9.927 1.00 98.44 88 LYS A O 1
ATOM 721 N N . ILE A 1 89 ? 2.224 2.124 9.090 1.00 98.69 89 ILE A N 1
ATOM 722 C CA . ILE A 1 89 ? 1.148 1.118 9.180 1.00 98.69 89 ILE A CA 1
ATOM 723 C C . ILE A 1 89 ? 0.711 0.924 10.640 1.00 98.69 89 ILE A C 1
ATOM 725 O O . ILE A 1 89 ? -0.479 0.969 10.956 1.00 98.69 89 ILE A O 1
ATOM 729 N N . ASP A 1 90 ? 1.674 0.720 11.541 1.00 98.56 90 ASP A N 1
ATOM 730 C CA . ASP A 1 90 ? 1.415 0.474 12.958 1.00 98.56 90 ASP A CA 1
ATOM 731 C C . ASP A 1 90 ? 0.780 1.694 13.638 1.00 98.56 90 ASP A C 1
ATOM 733 O O . ASP A 1 90 ? -0.100 1.529 14.482 1.00 98.56 90 ASP A O 1
ATOM 737 N N . PHE A 1 91 ? 1.170 2.912 13.250 1.00 98.31 91 PHE A N 1
ATOM 738 C CA . PHE A 1 91 ? 0.543 4.149 13.715 1.00 98.31 91 PHE A CA 1
ATOM 739 C C . PHE A 1 91 ? -0.965 4.155 13.434 1.00 98.31 91 PHE A C 1
ATOM 741 O O . PHE A 1 91 ? -1.760 4.346 14.355 1.00 98.31 91 PHE A O 1
ATOM 748 N N . PHE A 1 92 ? -1.377 3.881 12.192 1.00 98.38 92 PHE A N 1
ATOM 749 C CA . PHE A 1 92 ? -2.800 3.831 11.845 1.00 98.38 92 PHE A CA 1
ATOM 750 C C . PHE A 1 92 ? -3.527 2.679 12.537 1.00 98.38 92 PHE A C 1
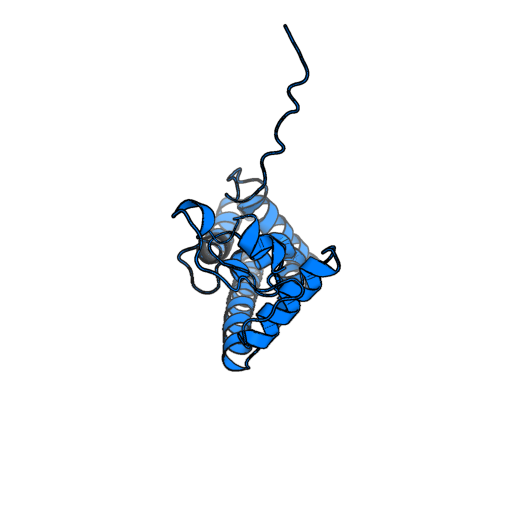ATOM 752 O O . PHE A 1 92 ? -4.603 2.892 13.097 1.00 98.38 92 PHE A O 1
ATOM 759 N N . LEU A 1 93 ? -2.927 1.486 12.579 1.00 98.56 93 LEU A N 1
ATOM 760 C CA . LEU A 1 93 ? -3.511 0.343 13.282 1.00 98.56 93 LEU A CA 1
ATOM 761 C C . LEU A 1 93 ? -3.758 0.654 14.766 1.00 98.56 93 LEU A C 1
ATOM 763 O O . LEU A 1 93 ? -4.830 0.357 15.294 1.00 98.56 93 LEU A O 1
ATOM 767 N N . ASN A 1 94 ? -2.781 1.258 15.442 1.00 98.31 94 ASN A N 1
ATOM 768 C CA . ASN A 1 94 ? -2.900 1.625 16.850 1.00 98.31 94 ASN A CA 1
ATOM 769 C C . ASN A 1 94 ? -3.944 2.723 17.061 1.00 98.31 94 ASN A C 1
ATOM 771 O O . ASN A 1 94 ? -4.739 2.620 17.994 1.00 98.31 94 ASN A O 1
ATOM 775 N N . ASN A 1 95 ? -4.015 3.712 16.167 1.00 97.81 95 ASN A N 1
ATOM 776 C CA . ASN A 1 95 ? -5.072 4.719 16.208 1.00 97.81 95 ASN A CA 1
ATOM 777 C C . ASN A 1 95 ? -6.458 4.075 16.105 1.00 97.81 95 ASN A C 1
ATOM 779 O O . ASN A 1 95 ? -7.310 4.357 16.944 1.00 97.81 95 ASN A O 1
ATOM 783 N N . PHE A 1 96 ? -6.684 3.158 15.159 1.00 98.12 96 PHE A N 1
ATOM 784 C CA . PHE A 1 96 ? -7.970 2.461 15.053 1.00 98.12 96 PHE A CA 1
ATOM 785 C C . PHE A 1 96 ? -8.299 1.641 16.303 1.00 98.12 96 PHE A C 1
ATOM 787 O O . PHE A 1 96 ? -9.426 1.711 16.793 1.00 98.12 96 PHE A O 1
ATOM 794 N N . LYS A 1 97 ? -7.321 0.930 16.879 1.00 98.06 97 LYS A N 1
ATOM 795 C CA . LYS A 1 97 ? -7.506 0.207 18.150 1.00 98.06 97 LYS A CA 1
ATOM 796 C C . LYS A 1 97 ? -7.949 1.141 19.277 1.00 98.06 97 LYS A C 1
ATOM 798 O O . LYS A 1 97 ? -8.892 0.816 19.994 1.00 98.06 97 LYS A O 1
ATOM 803 N N . ILE A 1 98 ? -7.320 2.310 19.407 1.00 97.12 98 ILE A N 1
ATOM 804 C CA . ILE A 1 98 ? -7.695 3.319 20.407 1.00 97.12 98 ILE A CA 1
ATOM 805 C C . ILE A 1 98 ? -9.137 3.793 20.188 1.00 97.12 98 ILE A C 1
ATOM 807 O O . ILE A 1 98 ? -9.902 3.865 21.148 1.00 97.12 98 ILE A O 1
ATOM 811 N N . GLN A 1 99 ? -9.542 4.061 18.943 1.00 96.38 99 GLN A N 1
ATOM 812 C CA . GLN A 1 99 ? -10.908 4.523 18.667 1.00 96.38 99 GLN A CA 1
ATOM 813 C C . GLN A 1 99 ? -11.967 3.455 18.931 1.00 96.38 99 GLN A C 1
ATOM 815 O O . GLN A 1 99 ? -13.028 3.774 19.464 1.00 96.38 99 GLN A O 1
ATOM 820 N N . ILE A 1 100 ? -11.668 2.185 18.657 1.00 96.44 100 ILE A N 1
ATOM 821 C CA . ILE A 1 100 ? -12.551 1.069 19.020 1.00 96.44 100 ILE A CA 1
ATOM 822 C C . ILE A 1 100 ? -12.715 0.986 20.539 1.00 96.44 100 ILE A C 1
ATOM 824 O O . ILE A 1 100 ? -13.841 0.904 21.027 1.00 96.44 100 ILE A O 1
ATOM 828 N N . LEU A 1 101 ? -11.618 1.057 21.299 1.00 95.38 101 LEU A N 1
ATOM 829 C CA . LEU A 1 101 ? -11.672 1.036 22.765 1.00 95.38 101 LEU A CA 1
ATOM 830 C C . LEU A 1 101 ? -12.476 2.219 23.318 1.00 95.38 101 LEU A C 1
ATOM 832 O O . LEU A 1 101 ? -13.323 2.037 24.193 1.00 95.38 101 LEU A O 1
ATOM 836 N N . ASN A 1 102 ? -12.262 3.419 22.775 1.00 94.12 102 ASN A N 1
ATOM 837 C CA . ASN A 1 102 ? -13.030 4.603 23.146 1.00 94.12 102 ASN A CA 1
ATOM 838 C C . ASN A 1 102 ? -14.515 4.431 22.820 1.00 94.12 102 ASN A C 1
ATOM 840 O O . ASN A 1 102 ? -15.364 4.778 2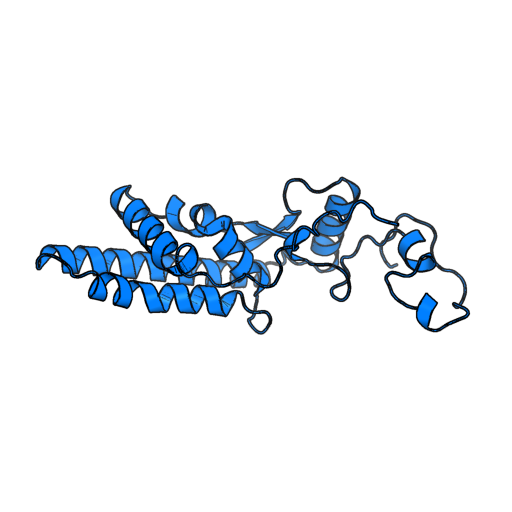3.639 1.00 94.12 102 ASN A O 1
ATOM 844 N N . TYR A 1 103 ? -14.845 3.877 21.654 1.00 93.06 103 TYR A N 1
ATOM 845 C CA . TYR A 1 103 ? -16.225 3.627 21.262 1.00 93.06 103 TYR A CA 1
ATOM 846 C C . TYR A 1 103 ? -16.912 2.656 22.229 1.00 93.06 103 TYR A C 1
ATOM 848 O O . TYR A 1 103 ? -17.970 2.975 22.768 1.00 93.06 103 TYR A O 1
ATOM 856 N N . LEU A 1 104 ? -16.278 1.520 22.531 1.00 92.38 104 LEU A N 1
ATOM 857 C CA . LEU A 1 104 ? -16.807 0.529 23.472 1.00 92.38 104 LEU A CA 1
ATOM 858 C C . LEU A 1 104 ? -17.011 1.108 24.877 1.00 92.38 104 LEU A C 1
ATOM 860 O O . LEU A 1 104 ? -18.085 0.955 25.450 1.00 92.38 104 LEU A O 1
ATOM 864 N N . LYS A 1 105 ? -16.030 1.854 25.398 1.00 91.31 105 LYS A N 1
ATOM 865 C CA . LYS A 1 105 ? -16.129 2.512 26.710 1.00 91.31 105 LYS A CA 1
ATOM 866 C C . LYS A 1 105 ? -17.271 3.528 26.778 1.00 91.31 105 LYS A C 1
ATOM 868 O O . LYS A 1 105 ? -17.842 3.755 27.841 1.00 91.31 105 LYS A O 1
ATOM 873 N N . ASN A 1 106 ? -17.587 4.188 25.666 1.00 87.00 106 ASN A N 1
ATOM 874 C CA . ASN A 1 106 ? -18.720 5.103 25.615 1.00 87.00 106 ASN A CA 1
ATOM 875 C C . ASN A 1 106 ? -20.057 4.339 25.539 1.00 87.00 106 ASN A C 1
ATOM 877 O O . ASN A 1 106 ? -21.013 4.788 26.163 1.00 87.00 106 ASN A O 1
ATOM 881 N N . GLN A 1 107 ? -20.125 3.169 24.883 1.00 86.94 107 GLN A N 1
ATOM 882 C CA . GLN A 1 107 ? -21.339 2.330 24.868 1.00 86.94 107 GLN A CA 1
ATOM 883 C C . GLN A 1 107 ? -21.748 1.857 26.269 1.00 86.94 107 GLN A C 1
ATOM 885 O O . GLN A 1 107 ? -22.935 1.751 26.563 1.00 86.94 107 GLN A O 1
ATOM 890 N N . GLU A 1 108 ? -20.780 1.599 27.150 1.00 87.12 108 GLU A N 1
ATOM 891 C CA . GLU A 1 108 ? -21.047 1.215 28.545 1.00 87.12 108 GLU A CA 1
ATOM 892 C C . GLU A 1 108 ? -21.765 2.317 29.341 1.00 87.12 108 GLU A C 1
ATOM 894 O O . GLU A 1 108 ? -22.439 2.031 30.327 1.00 87.12 108 GLU A O 1
ATOM 899 N N . LYS A 1 109 ? -21.648 3.580 28.913 1.00 85.44 109 LYS A N 1
ATOM 900 C CA . LYS A 1 109 ? -22.270 4.735 29.577 1.00 85.44 109 LYS A CA 1
ATOM 901 C C . LYS A 1 109 ? -23.691 5.024 29.090 1.00 85.44 109 LYS A C 1
ATOM 903 O O . LYS A 1 109 ? -24.339 5.911 29.641 1.00 85.44 109 LYS A O 1
ATOM 908 N N . GLY A 1 110 ? -24.163 4.318 28.064 1.00 80.50 110 GLY A N 1
ATOM 909 C CA . GLY A 1 110 ? -25.482 4.516 27.473 1.00 80.50 110 GLY A CA 1
ATOM 910 C C . GLY A 1 110 ? -25.488 4.383 25.947 1.00 80.50 110 GLY A C 1
ATOM 911 O O . GLY A 1 110 ? -24.444 4.173 25.325 1.00 80.50 110 GLY A O 1
ATOM 912 N N . PRO A 1 111 ? -26.672 4.498 25.321 1.00 78.75 111 PRO A N 1
ATOM 913 C CA . PRO A 1 111 ? -26.799 4.436 23.872 1.00 78.75 111 PRO A CA 1
ATOM 914 C C . PRO A 1 111 ? -25.977 5.549 23.218 1.00 78.75 111 PRO A C 1
ATOM 916 O O . PRO A 1 111 ? -26.083 6.719 23.586 1.00 78.75 111 PRO A O 1
ATOM 919 N N . LEU A 1 112 ? -25.152 5.176 22.239 1.00 75.38 112 LEU A N 1
ATOM 920 C CA . LEU A 1 112 ? -24.351 6.136 21.491 1.00 75.38 112 LEU A CA 1
ATOM 921 C C . LEU A 1 112 ? -25.108 6.663 20.291 1.00 75.38 112 LEU A C 1
ATOM 923 O O . LEU A 1 112 ? -25.579 5.893 19.455 1.00 75.38 112 LEU A O 1
ATOM 927 N N . ASP A 1 113 ? -25.130 7.986 20.182 1.00 77.69 113 ASP A N 1
ATOM 928 C CA . ASP A 1 113 ? -25.501 8.655 18.949 1.00 77.69 113 ASP A CA 1
ATOM 929 C C . ASP A 1 113 ? -24.422 8.438 17.871 1.00 77.69 113 ASP A C 1
ATOM 931 O O . ASP A 1 113 ? -23.219 8.334 18.144 1.00 77.69 113 ASP A O 1
ATOM 935 N N . HIS A 1 114 ? -24.874 8.406 16.621 1.00 77.62 114 HIS A N 1
ATOM 936 C CA . HIS A 1 114 ? -24.062 8.324 15.417 1.00 77.62 114 HIS A CA 1
ATOM 937 C C . HIS A 1 114 ? -22.973 9.410 15.370 1.00 77.62 114 HIS A C 1
ATOM 939 O O . HIS A 1 114 ? -21.866 9.159 14.889 1.00 77.62 114 HIS A O 1
ATOM 945 N N . SER A 1 115 ? -23.237 10.584 15.948 1.00 81.62 115 SER A N 1
ATOM 946 C CA . SER A 1 115 ? -22.276 11.687 16.041 1.00 81.62 115 SER A CA 1
ATOM 947 C C . SER A 1 115 ? -20.999 11.303 16.798 1.00 81.62 115 SER A C 1
ATOM 949 O O . SER A 1 115 ? -19.904 11.642 16.357 1.00 81.62 115 SER A O 1
ATOM 951 N N . ILE A 1 116 ? -21.103 10.538 17.894 1.00 83.50 116 ILE A N 1
ATOM 952 C CA . ILE A 1 116 ? -19.930 10.099 18.674 1.00 83.50 116 ILE A CA 1
ATOM 953 C C . ILE A 1 116 ? -19.096 9.108 17.862 1.00 83.50 116 ILE A C 1
ATOM 955 O O . ILE A 1 116 ? -17.870 9.200 17.838 1.00 83.50 116 ILE A O 1
ATOM 959 N N . PHE A 1 117 ? -19.758 8.183 17.162 1.00 85.94 117 PHE A N 1
ATOM 960 C CA . PHE A 1 117 ? -19.079 7.255 16.261 1.00 85.94 117 PHE A CA 1
ATOM 961 C C . PHE A 1 117 ? -18.293 8.016 15.190 1.00 85.94 117 PHE A C 1
ATOM 963 O O . PHE A 1 117 ? -17.127 7.709 14.945 1.00 85.94 117 PHE A O 1
ATOM 970 N N . LYS A 1 118 ? -18.902 9.055 14.604 1.00 86.62 118 LYS A N 1
ATOM 971 C CA . LYS A 1 118 ? -18.229 9.884 13.610 1.00 86.62 118 LYS A CA 1
ATOM 972 C C . LYS A 1 118 ? -17.006 10.594 14.209 1.00 86.62 118 LYS A C 1
ATOM 974 O O . LYS A 1 118 ? -15.903 10.429 13.701 1.00 86.62 118 LYS A O 1
ATOM 979 N N . ILE A 1 119 ? -17.177 11.292 15.332 1.00 87.94 119 ILE A N 1
ATOM 980 C CA . ILE A 1 119 ? -16.105 12.053 16.000 1.00 87.94 119 ILE A CA 1
ATOM 981 C C . ILE A 1 119 ? -14.879 11.179 16.300 1.00 87.94 119 ILE A C 1
ATOM 983 O O . ILE A 1 119 ? -13.749 11.603 16.067 1.00 87.94 119 ILE A O 1
ATOM 987 N N . LEU A 1 120 ? -15.088 9.955 16.796 1.00 91.75 120 LEU A N 1
ATOM 988 C CA . LEU A 1 120 ? -13.986 9.068 17.179 1.00 91.75 120 LEU A CA 1
ATOM 989 C C . LEU A 1 120 ? -13.142 8.635 15.974 1.00 91.75 120 LEU A C 1
ATOM 991 O O . LEU A 1 120 ? -11.915 8.637 16.041 1.00 91.75 120 LEU A O 1
ATOM 995 N N . PHE A 1 121 ? -13.779 8.277 14.860 1.00 94.31 121 PHE A N 1
ATOM 996 C CA . PHE A 1 121 ? -13.083 7.685 13.715 1.00 94.31 121 PHE A CA 1
ATOM 997 C C . PHE A 1 121 ? -12.667 8.701 12.641 1.00 94.31 121 PHE A C 1
ATOM 999 O O . PHE A 1 121 ? -11.733 8.432 11.881 1.00 94.31 121 PHE A O 1
ATOM 1006 N N . GLU A 1 122 ? -13.294 9.878 12.589 1.00 92.06 122 GLU A N 1
ATOM 1007 C CA . GLU A 1 122 ? -13.080 10.879 11.536 1.00 92.06 122 GLU A CA 1
ATOM 1008 C C . GLU A 1 122 ? -11.623 11.334 11.428 1.00 92.06 122 GLU A C 1
ATOM 1010 O O . GLU A 1 122 ? -11.081 11.413 10.323 1.00 92.06 122 GLU A O 1
ATOM 1015 N N . SER A 1 123 ? -10.956 11.571 12.560 1.00 91.50 123 SER A N 1
ATOM 1016 C CA . SER A 1 123 ? -9.546 11.976 12.569 1.00 91.50 123 SER A CA 1
ATOM 1017 C C . SER A 1 123 ? -8.631 10.878 12.010 1.00 91.50 123 SER A C 1
ATOM 1019 O O . SER A 1 123 ? -7.776 11.159 11.169 1.00 91.50 123 SER A O 1
ATOM 1021 N N . ALA A 1 124 ? -8.853 9.615 12.397 1.00 95.06 124 ALA A N 1
ATOM 1022 C CA . ALA A 1 124 ? -8.042 8.488 11.937 1.00 95.06 124 ALA A CA 1
ATOM 1023 C C . ALA A 1 124 ? -8.183 8.263 10.422 1.00 95.06 124 ALA A C 1
ATOM 1025 O O . ALA A 1 124 ? -7.176 8.146 9.720 1.00 95.06 124 ALA A O 1
ATOM 1026 N N . PHE A 1 125 ? -9.414 8.278 9.897 1.00 95.81 125 PHE A N 1
ATOM 1027 C CA . PHE A 1 125 ? -9.652 8.130 8.457 1.00 95.81 125 PHE A CA 1
ATOM 1028 C C . PHE A 1 125 ? -9.196 9.343 7.651 1.00 95.81 125 PHE A C 1
ATOM 1030 O O . PHE A 1 125 ? -8.684 9.186 6.545 1.00 95.81 125 PHE A O 1
ATOM 1037 N N . THR A 1 126 ? -9.322 10.553 8.194 1.00 94.38 126 THR A N 1
ATOM 1038 C CA . THR A 1 126 ? -8.789 11.756 7.542 1.00 94.38 126 THR A CA 1
ATOM 1039 C C . THR A 1 126 ? -7.269 11.707 7.453 1.00 94.38 126 THR A C 1
ATOM 1041 O O . THR A 1 126 ? -6.724 11.985 6.387 1.00 94.38 126 THR A O 1
ATOM 10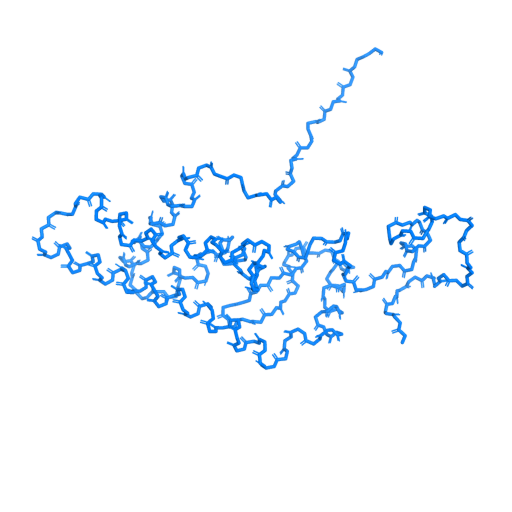44 N N . GLY A 1 127 ? -6.587 11.265 8.512 1.00 95.50 127 GLY A N 1
ATOM 1045 C CA . GLY A 1 127 ? -5.145 11.026 8.484 1.00 95.50 127 GLY A CA 1
ATOM 1046 C C . GLY A 1 127 ? -4.745 9.971 7.450 1.00 95.50 127 GLY A C 1
ATOM 1047 O O . GLY A 1 127 ? -3.801 10.188 6.691 1.00 95.50 127 GLY A O 1
ATOM 1048 N N . LEU A 1 128 ? -5.485 8.859 7.370 1.00 96.75 128 LEU A N 1
ATOM 1049 C CA . LEU A 1 128 ? -5.219 7.802 6.391 1.00 96.75 128 LEU A CA 1
ATOM 1050 C C . LEU A 1 128 ? -5.396 8.311 4.951 1.00 96.75 128 LEU A C 1
ATOM 1052 O O . LEU A 1 128 ? -4.508 8.112 4.126 1.00 96.75 128 LEU A O 1
ATOM 1056 N N . ARG A 1 129 ? -6.475 9.052 4.665 1.00 94.62 129 ARG A N 1
ATOM 1057 C CA . ARG A 1 129 ? -6.702 9.689 3.355 1.00 94.62 129 ARG A CA 1
ATOM 1058 C C . ARG A 1 129 ? -5.623 10.697 3.002 1.00 94.62 129 ARG A C 1
ATOM 1060 O O . ARG A 1 129 ? -5.109 10.672 1.891 1.00 94.62 129 ARG A O 1
ATOM 1067 N N . GLN A 1 130 ? -5.251 11.564 3.942 1.00 95.31 130 GLN A N 1
ATOM 1068 C CA . GLN A 1 130 ? -4.181 12.527 3.705 1.00 95.31 130 GLN A CA 1
ATOM 1069 C C . GLN A 1 130 ? -2.885 11.801 3.346 1.00 95.31 130 GLN A C 1
ATOM 1071 O O . GLN A 1 130 ? -2.197 12.210 2.419 1.00 95.31 130 GLN A O 1
ATOM 1076 N N . SER A 1 131 ? -2.607 10.678 4.013 1.00 96.31 131 SER A N 1
ATOM 1077 C CA . SER A 1 131 ? -1.418 9.874 3.754 1.00 96.31 131 SER A CA 1
ATOM 1078 C C . SER A 1 131 ? -1.363 9.222 2.375 1.00 96.31 131 SER A C 1
ATOM 1080 O O . SER A 1 131 ? -0.286 8.770 2.009 1.00 96.31 131 SER A O 1
ATOM 1082 N N . ALA A 1 132 ? -2.483 9.167 1.650 1.00 95.75 132 ALA A N 1
ATOM 1083 C CA . ALA A 1 132 ? -2.586 8.622 0.301 1.00 95.75 132 ALA A CA 1
ATOM 1084 C C . ALA A 1 132 ? -2.406 9.685 -0.798 1.00 95.75 132 ALA A C 1
ATOM 1086 O O . ALA A 1 132 ? -2.291 9.338 -1.969 1.00 95.75 132 ALA A O 1
ATOM 1087 N N . LYS A 1 133 ? -2.375 10.976 -0.440 1.00 94.50 133 LYS A N 1
ATOM 1088 C CA . LYS A 1 133 ? -2.210 12.057 -1.418 1.00 94.50 133 LYS A CA 1
ATOM 1089 C C . LYS A 1 133 ? -0.780 12.122 -1.968 1.00 94.50 133 LYS A C 1
ATOM 1091 O O . LYS A 1 133 ? 0.139 11.859 -1.188 1.00 94.50 133 LYS A O 1
ATOM 1096 N N . PRO A 1 134 ? -0.572 12.518 -3.239 1.00 92.25 134 PRO A N 1
ATOM 1097 C CA . PRO A 1 134 ? 0.743 12.526 -3.894 1.00 92.25 134 PRO A CA 1
ATOM 1098 C C . PRO A 1 134 ? 1.842 13.266 -3.124 1.00 92.25 134 PRO A C 1
ATOM 1100 O O . PRO A 1 134 ? 2.982 12.814 -3.090 1.00 92.25 134 PRO A O 1
ATOM 1103 N N . GLU A 1 135 ? 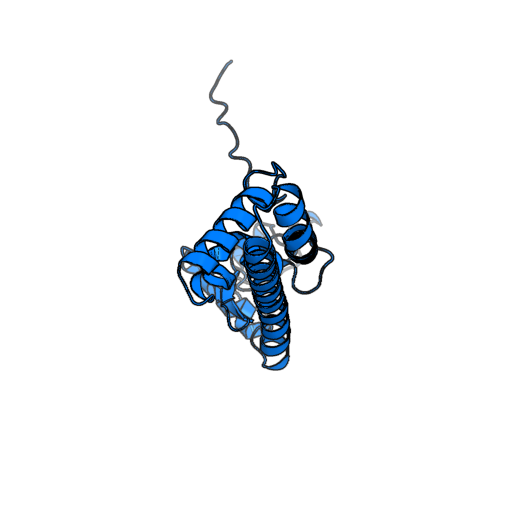1.490 14.364 -2.460 1.00 93.88 135 GLU A N 1
ATOM 1104 C CA . GLU A 1 135 ? 2.386 15.200 -1.660 1.00 93.88 135 GLU A CA 1
ATOM 1105 C C . GLU A 1 135 ? 2.823 14.577 -0.322 1.00 93.88 135 GLU A C 1
ATOM 1107 O O . GLU A 1 135 ? 3.688 15.124 0.361 1.00 93.88 135 GLU A O 1
ATOM 1112 N N . SER A 1 136 ? 2.229 13.453 0.084 1.00 95.19 136 SER A N 1
ATOM 1113 C CA . SER A 1 136 ? 2.585 12.773 1.328 1.00 95.19 136 SER A CA 1
ATOM 1114 C C . SER A 1 136 ? 3.709 11.763 1.134 1.00 95.19 136 SER A C 1
ATOM 1116 O O . SER A 1 136 ? 3.698 10.956 0.205 1.00 95.19 136 SER A O 1
ATOM 1118 N N . ASP A 1 137 ? 4.612 11.693 2.113 1.00 93.62 137 ASP A N 1
ATOM 1119 C CA . ASP A 1 137 ? 5.601 10.620 2.184 1.00 93.62 137 ASP A CA 1
ATOM 1120 C C . ASP A 1 137 ? 4.921 9.252 2.153 1.00 93.62 137 ASP A C 1
ATOM 1122 O O . ASP A 1 137 ? 3.995 8.983 2.927 1.00 93.62 137 ASP A O 1
ATOM 1126 N N . TYR A 1 138 ? 5.419 8.350 1.310 1.00 95.31 138 TYR A N 1
ATOM 1127 C CA . TYR A 1 138 ? 4.830 7.022 1.126 1.00 95.31 138 TYR A CA 1
ATOM 1128 C C . TYR A 1 138 ? 3.343 7.080 0.726 1.00 95.31 138 TYR A C 1
ATOM 1130 O O . TYR A 1 138 ? 2.560 6.241 1.169 1.00 95.31 138 TYR A O 1
ATOM 1138 N N . SER A 1 139 ? 2.952 8.052 -0.099 1.00 95.94 139 SER A N 1
ATOM 1139 C CA . SER A 1 139 ? 1.600 8.182 -0.664 1.00 95.94 139 SER A CA 1
ATOM 1140 C C . SER A 1 139 ? 1.060 6.868 -1.228 1.00 95.94 139 SER A C 1
ATOM 1142 O O . SER A 1 139 ? -0.044 6.443 -0.892 1.00 95.94 139 SER A O 1
ATOM 1144 N N . LEU A 1 140 ? 1.901 6.143 -1.966 1.00 95.62 140 LEU A N 1
ATOM 1145 C CA . LEU A 1 140 ? 1.571 4.834 -2.524 1.00 95.62 140 LEU A CA 1
ATOM 1146 C C . LEU A 1 140 ? 1.233 3.773 -1.461 1.00 95.62 140 LEU A C 1
ATOM 1148 O O . LEU A 1 140 ? 0.352 2.943 -1.669 1.00 95.62 140 LEU A O 1
ATOM 1152 N N . LEU A 1 141 ? 1.897 3.811 -0.301 1.00 98.00 141 LEU A N 1
ATOM 1153 C CA . LEU A 1 141 ? 1.540 2.956 0.835 1.00 98.00 141 LEU A CA 1
ATOM 1154 C C . LEU A 1 141 ? 0.178 3.369 1.406 1.00 98.00 141 LEU A C 1
ATOM 1156 O O . LEU A 1 141 ? -0.616 2.502 1.752 1.00 98.00 141 LEU A O 1
ATOM 1160 N N . GLY A 1 142 ? -0.100 4.673 1.496 1.00 97.56 142 GLY A N 1
ATOM 1161 C CA . GLY A 1 142 ? -1.408 5.201 1.894 1.00 97.56 142 GLY A CA 1
ATOM 1162 C C . GLY A 1 142 ? -2.541 4.686 1.006 1.00 97.56 142 GLY A C 1
ATOM 1163 O O . GLY A 1 142 ? -3.534 4.179 1.526 1.00 97.56 142 GLY A O 1
ATOM 1164 N N . LEU A 1 143 ? -2.355 4.748 -0.315 1.00 95.69 143 LEU A N 1
ATOM 1165 C CA . LEU A 1 143 ? -3.285 4.185 -1.299 1.00 95.69 143 LEU A CA 1
ATOM 1166 C C . LEU A 1 143 ? -3.460 2.678 -1.094 1.00 95.69 143 LEU A C 1
ATOM 1168 O O . LEU A 1 143 ? -4.576 2.199 -0.926 1.00 95.69 143 LEU A O 1
ATOM 1172 N N . ASN A 1 144 ? -2.356 1.936 -0.982 1.00 96.88 144 ASN A N 1
ATOM 1173 C CA . ASN A 1 144 ? -2.411 0.488 -0.806 1.00 96.88 144 ASN A CA 1
ATOM 1174 C C . ASN A 1 144 ? -3.118 0.069 0.501 1.00 96.88 144 ASN A C 1
ATOM 1176 O O . ASN A 1 144 ? -3.863 -0.910 0.500 1.00 96.88 144 ASN A O 1
ATOM 1180 N N . MET A 1 145 ? -2.950 0.838 1.586 1.00 97.69 145 MET A N 1
ATOM 1181 C CA . MET A 1 145 ? -3.676 0.658 2.849 1.00 97.69 145 MET A CA 1
ATOM 1182 C C . MET A 1 145 ? -5.177 0.954 2.725 1.00 97.69 145 MET A C 1
ATOM 1184 O O . MET A 1 145 ? -5.966 0.339 3.437 1.00 97.69 145 MET A O 1
ATOM 1188 N N . LEU A 1 146 ? -5.585 1.898 1.872 1.00 95.88 146 LEU A N 1
ATOM 1189 C CA . LEU A 1 146 ? -7.000 2.182 1.615 1.00 95.88 146 LEU A CA 1
ATOM 1190 C C . LEU A 1 146 ? -7.643 1.090 0.761 1.00 95.88 146 LEU A C 1
ATOM 1192 O O . LEU A 1 146 ? -8.722 0.620 1.117 1.00 95.88 146 LEU A O 1
ATOM 1196 N N . ASP A 1 147 ? -6.972 0.663 -0.307 1.00 93.75 147 ASP A N 1
ATOM 1197 C CA . ASP A 1 147 ? -7.473 -0.356 -1.237 1.00 93.75 147 ASP A CA 1
ATOM 1198 C C . ASP A 1 147 ? -7.566 -1.736 -0.573 1.00 93.75 147 ASP A C 1
ATOM 1200 O O . ASP A 1 147 ? -8.504 -2.494 -0.809 1.00 93.75 147 ASP A O 1
ATOM 1204 N N . ASN A 1 148 ? -6.618 -2.044 0.317 1.00 95.31 148 ASN A N 1
ATOM 1205 C CA . ASN A 1 148 ? -6.504 -3.336 0.999 1.00 95.31 148 ASN A CA 1
ATOM 1206 C C . ASN A 1 148 ? -6.790 -3.219 2.503 1.00 95.31 148 ASN A C 1
ATOM 1208 O O . ASN A 1 148 ? -6.187 -3.912 3.327 1.00 95.31 148 ASN A O 1
ATOM 1212 N N . PHE A 1 149 ? -7.718 -2.332 2.872 1.00 97.06 149 PHE A N 1
ATOM 1213 C CA . PHE A 1 149 ? -7.972 -1.936 4.260 1.00 97.06 149 PHE A CA 1
ATOM 1214 C C . PHE A 1 149 ? -8.168 -3.111 5.227 1.00 97.06 149 PHE A C 1
ATOM 1216 O O . PHE A 1 149 ? -7.630 -3.097 6.337 1.00 97.06 149 PHE A O 1
ATOM 1223 N N . ASN A 1 150 ? -8.897 -4.150 4.810 1.00 96.31 150 ASN A N 1
ATOM 1224 C CA . ASN A 1 150 ? -9.154 -5.305 5.669 1.00 96.31 150 ASN A CA 1
ATOM 1225 C C . ASN A 1 150 ? -7.866 -6.047 6.041 1.00 96.31 150 ASN A C 1
ATOM 1227 O O . ASN A 1 150 ? -7.596 -6.215 7.231 1.00 96.31 150 ASN A O 1
ATOM 1231 N N . ALA A 1 151 ? -7.028 -6.368 5.052 1.00 96.56 151 ALA A N 1
ATOM 1232 C CA . ALA A 1 151 ? -5.751 -7.041 5.272 1.00 96.56 151 ALA A CA 1
ATOM 1233 C C . ALA A 1 151 ? -4.799 -6.196 6.140 1.00 96.56 151 ALA A C 1
ATOM 1235 O O . ALA A 1 151 ? -4.086 -6.715 7.003 1.00 96.56 151 ALA A O 1
ATOM 1236 N N . PHE A 1 152 ? -4.805 -4.871 5.955 1.00 98.00 152 PHE A N 1
ATOM 1237 C CA . PHE A 1 152 ? -3.943 -3.968 6.720 1.00 98.00 152 PHE A CA 1
ATOM 1238 C C . PHE A 1 152 ? -4.405 -3.714 8.153 1.00 98.00 152 PHE A C 1
ATOM 1240 O O . PHE A 1 152 ? -3.549 -3.481 9.017 1.00 98.00 152 PHE A O 1
ATOM 1247 N N . PHE A 1 153 ? -5.712 -3.747 8.423 1.00 98.19 153 PHE A N 1
ATOM 1248 C CA . PHE A 1 153 ? -6.256 -3.304 9.705 1.00 98.19 153 PHE A CA 1
ATOM 1249 C C . PHE A 1 153 ? -7.289 -4.255 10.293 1.00 98.19 153 PHE A C 1
ATOM 1251 O O . PHE A 1 153 ? -7.036 -4.788 11.373 1.00 98.19 153 PHE A O 1
ATOM 1258 N N . THR A 1 154 ? -8.424 -4.466 9.622 1.00 97.00 154 THR A N 1
ATOM 1259 C CA . THR A 1 154 ? -9.553 -5.250 10.155 1.00 97.00 154 THR A CA 1
ATOM 1260 C C . THR A 1 154 ? -9.104 -6.633 10.622 1.00 97.00 154 THR A C 1
ATOM 1262 O O . THR A 1 154 ? -9.286 -6.973 11.790 1.00 97.00 154 THR A O 1
ATOM 1265 N N . ASP A 1 155 ? -8.408 -7.382 9.769 1.00 97.06 155 ASP A N 1
ATOM 1266 C CA . ASP A 1 155 ? -8.009 -8.771 10.038 1.00 97.06 155 ASP A CA 1
ATOM 1267 C C . ASP A 1 155 ? -6.957 -8.869 11.158 1.00 97.06 155 ASP A C 1
ATOM 1269 O O . ASP A 1 155 ? -6.752 -9.918 11.768 1.00 97.06 155 ASP A O 1
ATOM 1273 N N . ARG A 1 156 ? -6.300 -7.747 11.476 1.00 96.94 156 ARG A N 1
ATOM 1274 C CA . ARG A 1 156 ? -5.250 -7.626 12.501 1.00 96.94 156 ARG A CA 1
ATOM 1275 C C . ARG A 1 156 ? -5.776 -7.149 13.854 1.00 96.94 156 ARG A C 1
ATOM 1277 O O . ARG A 1 156 ? -4.990 -6.927 14.783 1.00 96.94 156 ARG A O 1
ATOM 1284 N N . ILE A 1 157 ? -7.086 -6.964 13.982 1.00 96.31 157 ILE A N 1
ATOM 1285 C CA . ILE A 1 157 ? -7.740 -6.590 15.232 1.00 96.31 157 ILE A CA 1
ATOM 1286 C C . ILE A 1 157 ? -8.377 -7.825 15.857 1.00 96.31 157 ILE A C 1
ATOM 1288 O O . ILE A 1 157 ? -9.136 -8.549 15.221 1.00 96.31 157 ILE A O 1
ATOM 1292 N N . SER A 1 158 ? -8.074 -8.059 17.133 1.00 94.62 158 SER A N 1
ATOM 1293 C CA . SER A 1 158 ? -8.636 -9.175 17.890 1.00 94.62 158 SER A CA 1
ATOM 1294 C C . SER A 1 158 ? -10.108 -8.932 18.227 1.00 94.62 158 SER A C 1
ATOM 1296 O O . SER A 1 158 ? -10.461 -7.872 18.750 1.00 94.62 158 SER A O 1
ATOM 1298 N N . GLY A 1 159 ? -10.933 -9.958 18.016 1.00 95.94 159 GLY A N 1
ATOM 1299 C CA . GLY A 1 159 ? -12.341 -9.994 18.409 1.00 95.94 159 GLY A CA 1
ATOM 1300 C C . GLY A 1 159 ? -13.288 -9.534 17.302 1.00 95.94 159 GLY A C 1
ATOM 1301 O O . GLY A 1 159 ? -13.187 -8.413 16.811 1.00 95.94 159 GLY A O 1
ATOM 1302 N N . GLU A 1 160 ? -14.261 -10.382 16.969 1.00 95.88 160 GLU A N 1
ATOM 1303 C CA . GLU A 1 160 ? -15.218 -10.161 15.876 1.00 95.88 160 GLU A CA 1
ATOM 1304 C C . GLU A 1 160 ? -15.974 -8.832 16.015 1.00 95.88 160 GLU A C 1
ATOM 1306 O O . GLU A 1 160 ? -16.071 -8.063 15.063 1.00 95.88 160 GLU A O 1
ATOM 1311 N N . LYS A 1 161 ? -16.419 -8.490 17.232 1.00 95.12 161 LYS A N 1
ATOM 1312 C CA . LYS A 1 161 ? -17.086 -7.206 17.504 1.00 95.12 161 LYS A CA 1
ATOM 1313 C C . LYS A 1 161 ? -16.211 -6.007 17.113 1.00 95.12 161 LYS A C 1
ATOM 1315 O O . LYS A 1 161 ? -16.710 -5.041 16.544 1.00 95.12 161 LYS A O 1
ATOM 1320 N N . ASN A 1 162 ? -14.912 -6.061 17.403 1.00 96.38 162 ASN A N 1
ATOM 1321 C CA . ASN A 1 162 ? -13.982 -4.974 17.094 1.00 96.38 162 ASN A CA 1
ATOM 1322 C C . ASN A 1 162 ? -13.746 -4.855 15.586 1.00 96.38 162 ASN A C 1
ATOM 1324 O O . ASN A 1 162 ? -13.698 -3.744 15.059 1.00 96.38 162 ASN A O 1
ATOM 1328 N N . GLN A 1 163 ? -13.644 -5.996 14.902 1.00 97.56 163 GLN A N 1
ATOM 1329 C CA . GLN A 1 163 ? -13.541 -6.056 13.446 1.00 97.56 163 GLN A CA 1
ATOM 1330 C C . GLN A 1 163 ? -14.784 -5.443 12.795 1.00 97.56 163 GLN A C 1
ATOM 1332 O O . GLN A 1 163 ? -14.654 -4.513 12.008 1.00 97.56 163 GLN A O 1
ATOM 1337 N N . GLN A 1 164 ? -15.985 -5.856 13.216 1.00 95.50 164 GLN A N 1
ATOM 1338 C CA . GLN A 1 164 ? -17.255 -5.314 12.719 1.00 95.50 164 GLN A CA 1
ATOM 1339 C C . GLN A 1 164 ? -17.378 -3.797 12.935 1.00 95.50 164 GLN A C 1
ATOM 1341 O O . GLN A 1 164 ? -17.827 -3.080 12.039 1.00 95.50 164 GLN A O 1
ATOM 1346 N N . ILE A 1 165 ? -16.955 -3.286 14.101 1.00 95.00 165 ILE A N 1
ATOM 1347 C CA . ILE A 1 165 ? -16.921 -1.840 14.380 1.00 95.00 165 ILE A CA 1
ATOM 1348 C C . ILE A 1 165 ? -16.042 -1.121 13.353 1.00 95.00 165 ILE A C 1
ATOM 1350 O O . ILE A 1 165 ? -16.474 -0.119 12.778 1.00 95.00 165 ILE A O 1
ATOM 1354 N N . LEU A 1 166 ? -14.826 -1.623 13.113 1.00 96.50 166 LEU A N 1
ATOM 1355 C CA . LEU A 1 166 ? -13.898 -0.975 12.192 1.00 96.50 166 LEU A CA 1
ATOM 1356 C C . LEU A 1 166 ? -14.352 -1.082 10.733 1.00 96.50 166 LEU A C 1
ATOM 1358 O O . LEU A 1 166 ? -14.282 -0.086 10.016 1.00 96.50 166 LEU A O 1
ATOM 1362 N N . THR A 1 167 ? -14.860 -2.240 10.305 1.00 95.19 167 THR A N 1
ATOM 1363 C CA . THR A 1 167 ? -15.429 -2.431 8.963 1.00 95.19 167 THR A CA 1
ATOM 1364 C C . THR A 1 167 ? -16.552 -1.436 8.708 1.00 95.19 167 THR A C 1
ATOM 1366 O O . THR A 1 167 ? -16.525 -0.723 7.707 1.00 95.19 167 THR A O 1
ATOM 1369 N N . ARG A 1 168 ? -17.489 -1.300 9.654 1.00 92.50 168 ARG A N 1
ATOM 1370 C CA . ARG A 1 168 ? -18.576 -0.322 9.550 1.00 92.50 168 ARG A CA 1
ATOM 1371 C C . ARG A 1 168 ? -18.051 1.111 9.482 1.00 92.50 168 ARG A C 1
ATOM 1373 O O . ARG A 1 168 ? -18.583 1.927 8.733 1.00 92.50 168 ARG A O 1
ATOM 1380 N N . ALA A 1 169 ? -17.014 1.433 10.255 1.00 93.19 169 ALA A N 1
ATOM 1381 C CA . ALA A 1 169 ? -16.398 2.754 10.199 1.00 93.19 169 ALA A CA 1
ATOM 1382 C C . ALA A 1 169 ? -15.799 3.022 8.811 1.00 93.19 169 ALA A C 1
ATOM 1384 O O . ALA A 1 169 ? -16.074 4.059 8.212 1.00 93.19 169 ALA A O 1
ATOM 1385 N N . TYR A 1 170 ? -15.059 2.064 8.257 1.00 94.00 170 TYR A N 1
ATOM 1386 C CA . TYR A 1 170 ? -14.500 2.171 6.913 1.00 94.00 170 TYR A CA 1
ATOM 1387 C C . TYR A 1 170 ? -15.587 2.352 5.840 1.00 94.00 170 TYR A C 1
ATOM 1389 O O . TYR A 1 170 ? -15.458 3.212 4.971 1.00 94.00 170 TYR A O 1
ATOM 1397 N N . GLU A 1 171 ? -16.700 1.623 5.930 1.00 90.81 171 GLU A N 1
ATOM 1398 C CA . GLU A 1 171 ? -17.834 1.785 5.011 1.00 90.81 171 GLU A CA 1
ATOM 1399 C C . GLU A 1 171 ? -18.421 3.201 5.046 1.00 90.81 171 GLU A C 1
ATOM 1401 O O . GLU A 1 171 ? -18.629 3.803 3.993 1.00 90.81 171 GLU A O 1
ATOM 1406 N N . ILE A 1 172 ? -18.629 3.758 6.240 1.00 88.25 172 ILE A N 1
ATOM 1407 C CA . ILE A 1 172 ? -19.173 5.111 6.423 1.00 88.25 172 ILE A CA 1
ATOM 1408 C C . ILE A 1 172 ? -18.206 6.172 5.876 1.00 88.25 172 ILE A C 1
ATOM 1410 O O . ILE A 1 172 ? -18.605 7.080 5.145 1.00 88.25 172 ILE A O 1
ATOM 1414 N N . PHE A 1 173 ? -16.922 6.071 6.225 1.00 87.19 173 PHE A N 1
ATOM 1415 C CA . PHE A 1 173 ? -15.953 7.134 5.954 1.00 87.19 173 PHE A CA 1
ATOM 1416 C C . PHE A 1 173 ? -15.310 7.071 4.574 1.00 87.19 173 PHE A C 1
ATOM 1418 O O . PHE A 1 173 ? -14.883 8.112 4.075 1.00 87.19 173 PHE A O 1
ATOM 1425 N N . ILE A 1 174 ? -15.204 5.885 3.979 1.00 83.31 174 ILE A N 1
ATOM 1426 C CA . ILE A 1 174 ? -14.485 5.684 2.719 1.00 83.31 174 ILE A CA 1
ATOM 1427 C C . ILE A 1 174 ? -15.434 5.249 1.602 1.00 83.31 174 ILE A C 1
ATOM 1429 O O . ILE A 1 174 ? -15.407 5.861 0.543 1.00 83.31 174 ILE A O 1
ATOM 1433 N N . LYS A 1 175 ? -16.312 4.259 1.819 1.00 76.75 175 LYS A N 1
ATOM 1434 C CA . LYS A 1 175 ? -17.176 3.748 0.732 1.00 76.75 175 LYS A CA 1
ATOM 1435 C C . LYS A 1 175 ? -18.406 4.614 0.451 1.00 76.75 175 LYS A C 1
ATOM 1437 O O . LYS A 1 175 ? -18.790 4.766 -0.700 1.00 76.75 175 LYS A O 1
ATOM 1442 N N . GLN A 1 176 ? -19.051 5.154 1.485 1.00 64.56 176 GLN A N 1
ATOM 1443 C CA . GLN A 1 176 ? -20.281 5.949 1.335 1.00 64.56 176 GLN A CA 1
ATOM 1444 C C . GLN A 1 176 ? -20.006 7.433 1.046 1.00 64.56 176 GLN A C 1
ATOM 1446 O O . GLN A 1 176 ? -20.864 8.141 0.514 1.00 64.56 176 GLN A O 1
ATOM 1451 N N . SER A 1 177 ? -18.793 7.898 1.343 1.00 55.09 177 SER A N 1
ATOM 1452 C CA . SER A 1 177 ? -18.310 9.220 0.945 1.00 55.09 177 SER A CA 1
ATOM 1453 C C . SER A 1 177 ? -17.878 9.162 -0.527 1.00 55.09 177 SER A C 1
ATOM 1455 O O . SER A 1 177 ? -16.756 8.764 -0.810 1.00 55.09 177 SER A O 1
ATOM 1457 N N . HIS A 1 178 ? -18.766 9.510 -1.466 1.00 44.25 178 HIS A N 1
ATOM 1458 C CA . HIS A 1 178 ? -18.484 9.552 -2.911 1.00 44.25 178 HIS A CA 1
ATOM 1459 C C . HIS A 1 178 ? -17.380 10.573 -3.240 1.00 44.25 178 HIS A C 1
ATOM 1461 O O . HIS A 1 178 ? -17.667 11.715 -3.592 1.00 44.25 178 HIS A O 1
ATOM 1467 N N . PHE A 1 179 ? -16.118 10.170 -3.137 1.00 43.75 179 PHE A N 1
ATOM 1468 C CA . PHE A 1 179 ? -14.987 10.928 -3.658 1.00 43.75 179 PHE A CA 1
ATOM 1469 C C . PHE A 1 179 ? -14.205 10.031 -4.615 1.00 43.75 179 PHE A C 1
ATOM 1471 O O . PHE A 1 179 ? -13.758 8.962 -4.193 1.00 43.75 179 PHE A O 1
ATOM 1478 N N . PRO A 1 180 ? -14.062 10.420 -5.894 1.00 36.75 180 PRO A N 1
ATOM 1479 C CA . PRO A 1 180 ? -13.255 9.656 -6.825 1.00 36.75 180 PRO A CA 1
ATOM 1480 C C . PRO A 1 180 ? -11.817 9.624 -6.307 1.00 36.75 180 PRO A C 1
ATOM 1482 O O . PRO A 1 180 ? -11.227 10.659 -5.996 1.00 36.75 180 PRO A O 1
ATOM 1485 N N . ILE A 1 181 ? -11.265 8.418 -6.198 1.00 41.53 181 ILE A N 1
ATOM 1486 C CA . ILE A 1 181 ? -9.821 8.228 -6.144 1.00 41.53 181 ILE A CA 1
ATOM 1487 C C . ILE A 1 181 ? -9.343 8.607 -7.548 1.00 41.53 181 ILE A C 1
ATOM 1489 O O . ILE A 1 181 ? -9.562 7.849 -8.500 1.00 41.53 181 ILE A O 1
ATOM 1493 N N . GLU A 1 182 ? -8.802 9.818 -7.707 1.00 35.56 182 GLU A N 1
ATOM 1494 C CA . GLU A 1 182 ? -8.128 10.211 -8.946 1.00 35.56 182 GLU A CA 1
ATOM 1495 C C . GLU A 1 182 ? -7.040 9.167 -9.236 1.00 35.56 182 GLU A C 1
ATOM 1497 O O . GLU A 1 182 ? -6.128 8.977 -8.434 1.00 35.56 182 GLU A O 1
ATOM 1502 N N . GLY A 1 183 ? -7.214 8.420 -10.332 1.00 42.66 183 GLY A N 1
ATOM 1503 C CA . GLY A 1 183 ? -6.378 7.269 -10.695 1.00 42.66 183 GLY A CA 1
ATOM 1504 C C . GLY A 1 183 ? -7.148 6.003 -11.092 1.00 42.66 183 GLY A C 1
ATOM 1505 O O . GLY A 1 183 ? -6.546 5.058 -11.597 1.00 42.66 183 GLY A O 1
ATOM 1506 N N . THR A 1 184 ? -8.474 5.959 -10.930 1.00 35.19 184 THR A N 1
ATOM 1507 C CA . THR A 1 184 ? -9.279 4.898 -11.564 1.00 35.19 184 THR A CA 1
ATOM 1508 C C . THR A 1 184 ? -9.392 5.162 -13.072 1.00 35.19 184 THR A C 1
ATOM 1510 O O . THR A 1 184 ? -9.782 6.268 -13.457 1.00 35.19 184 THR A O 1
ATOM 1513 N N . PRO A 1 185 ? -9.052 4.197 -13.952 1.00 34.03 185 PRO A N 1
ATOM 1514 C CA . PRO A 1 185 ? -9.277 4.357 -15.379 1.00 34.03 185 PRO A CA 1
ATOM 1515 C C . PRO A 1 185 ? -10.778 4.507 -15.600 1.00 34.03 185 PRO A C 1
ATOM 1517 O O . PRO A 1 185 ? -11.562 3.638 -15.219 1.00 34.03 185 PRO A O 1
ATOM 1520 N N . VAL A 1 186 ? -11.180 5.620 -16.204 1.00 35.28 186 VAL A N 1
ATOM 1521 C CA . VAL A 1 186 ? -12.509 5.729 -16.793 1.00 35.28 186 VAL A CA 1
ATOM 1522 C C . VAL A 1 186 ? -12.528 4.730 -17.942 1.00 35.28 186 VAL A C 1
ATOM 1524 O O . VAL A 1 186 ? -11.842 4.937 -18.946 1.00 35.28 186 VAL A O 1
ATOM 1527 N N . ASP A 1 187 ? -13.280 3.639 -17.782 1.00 38.62 187 ASP A N 1
ATOM 1528 C CA . ASP A 1 187 ? -13.684 2.795 -18.901 1.00 38.62 187 ASP A CA 1
ATOM 1529 C C . ASP A 1 187 ? -14.257 3.719 -19.975 1.00 38.62 187 ASP 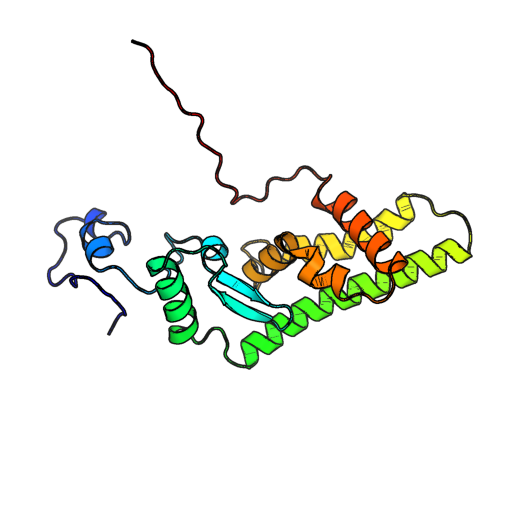A C 1
ATOM 1531 O O . ASP A 1 187 ? -15.313 4.334 -19.809 1.00 38.62 187 ASP A O 1
ATOM 1535 N N . SER A 1 188 ? -13.501 3.882 -21.057 1.00 31.59 188 SER A N 1
ATOM 1536 C CA . SER A 1 188 ? -13.932 4.666 -22.203 1.00 31.59 188 SER A CA 1
ATOM 1537 C C . SER A 1 188 ? -15.154 3.969 -22.796 1.00 31.59 188 SER A C 1
ATOM 1539 O O . SER A 1 188 ? -15.041 2.802 -23.187 1.00 31.59 188 SER A O 1
ATOM 1541 N N . PRO A 1 189 ? -16.321 4.629 -22.897 1.00 32.28 189 PRO A N 1
ATOM 1542 C CA . PRO A 1 189 ? -17.431 4.054 -23.625 1.00 32.28 189 PRO A CA 1
ATOM 1543 C C . PRO A 1 189 ? -17.001 3.876 -25.076 1.00 32.28 189 PRO A C 1
ATOM 1545 O O . PRO A 1 189 ? -16.604 4.831 -25.746 1.00 32.28 189 PRO A O 1
ATOM 1548 N N . GLN A 1 190 ? -17.092 2.637 -25.552 1.00 40.94 190 GLN A N 1
ATOM 1549 C CA . GLN A 1 190 ? -17.059 2.320 -26.968 1.00 40.94 190 GLN A CA 1
ATOM 1550 C C . GLN A 1 190 ? -18.029 3.247 -27.708 1.00 40.94 190 GLN A C 1
ATOM 1552 O O . GLN A 1 190 ? -19.241 3.149 -27.529 1.00 40.94 190 GLN A O 1
ATOM 1557 N N . GLN A 1 191 ? -17.512 4.117 -28.572 1.00 32.41 191 GLN A N 1
ATOM 1558 C CA . GLN A 1 191 ? -18.316 4.699 -29.638 1.00 32.41 191 GLN A CA 1
ATOM 1559 C C . GLN A 1 191 ? -18.076 3.906 -30.914 1.00 32.41 191 GLN A C 1
ATOM 1561 O O . GLN A 1 191 ? -17.174 4.163 -31.707 1.00 32.41 191 GLN A O 1
ATOM 1566 N N . SER A 1 192 ? -18.925 2.898 -31.089 1.00 35.75 192 SER A N 1
ATOM 1567 C CA . SER A 1 192 ? -19.273 2.364 -32.393 1.00 35.75 192 SER A CA 1
ATOM 1568 C C . SER A 1 192 ? -20.215 3.334 -33.115 1.00 35.75 192 SER A C 1
ATOM 1570 O O . SER A 1 192 ? -21.279 3.629 -32.581 1.00 35.75 192 SER A O 1
ATOM 1572 N N . ARG A 1 193 ? -19.847 3.689 -34.354 1.00 36.88 193 ARG A N 1
ATOM 1573 C CA . ARG A 1 193 ? -20.696 4.095 -35.497 1.00 36.88 193 ARG A CA 1
ATOM 1574 C C . ARG A 1 193 ? -21.623 5.310 -35.323 1.00 36.88 193 ARG A C 1
ATOM 1576 O O . ARG A 1 193 ? -22.583 5.251 -34.567 1.00 36.88 193 ARG A O 1
ATOM 1583 N N . LEU A 1 194 ? -21.480 6.283 -36.224 1.00 39.62 194 LEU A N 1
ATOM 1584 C CA . LEU A 1 194 ? -22.415 6.505 -37.339 1.00 39.62 194 LEU A CA 1
ATOM 1585 C C . LEU A 1 194 ? -21.864 7.589 -38.285 1.00 39.62 194 LEU A C 1
ATOM 1587 O O . LEU A 1 194 ? -21.431 8.634 -37.814 1.00 39.62 194 LEU A O 1
ATOM 1591 N N . GLU A 1 195 ? -21.946 7.262 -39.581 1.00 40.28 195 GLU A N 1
ATOM 1592 C CA . GLU A 1 195 ? -21.834 8.099 -40.799 1.00 40.28 195 GLU A CA 1
ATOM 1593 C C . GLU A 1 195 ? -20.459 8.642 -41.223 1.00 40.28 195 GLU A C 1
ATOM 1595 O O . GLU A 1 195 ? -19.887 9.535 -40.565 1.00 40.28 195 GLU A O 1
#